Protein AF-A0A2U1EVL6-F1 (afdb_monomer)

Secondary structure (DSSP, 8-state):
--TT-EEEEEPPTT-HHHHHHHHHHS-SEEEEEEEE-SSS-TTSPP-EEEEE---B--TTS--B---EEEEEHHHHHHTTPPEEEEPPPHHHHHHHHHHHTT--SSTTTS-EE-HHHHHHHHHHHHHHHHTTT-HHHHHHHHHHHHHHHHHT---SSS-EE-HHHHHHHHHT--EEGGGG--SSS------S----SHHHHHHHHHHHHHTTT--HHHHHHHHHHHHHHHHH-HHHHHHHHHHHHHHHHHTTS-------PPPP-PPPP--TT-TTTTSEE-GGG--HHHHHHHH-TTT-EE--------

Radius of gyration: 18.64 Å; Cα contacts (8 Å, |Δi|>4): 535; chains: 1; bounding box: 52×44×50 Å

InterPro domains:
  IPR038765 Papain-like cysteine peptidase superfamily [SSF54001] (1-175)

Solvent-accessible surface area (backbone atoms only — not comparable to full-atom values): 16909 Å² total; per-residue (Å²): 113,46,55,28,18,42,33,38,25,40,31,44,68,91,32,44,37,34,50,51,49,23,45,53,48,64,36,62,46,59,38,28,24,34,26,28,56,94,62,96,58,84,92,47,63,38,55,24,36,38,28,30,43,70,66,52,68,49,96,86,71,51,72,43,58,19,15,44,42,74,47,49,54,71,67,43,54,75,52,45,22,52,46,32,35,26,79,53,56,72,72,45,14,53,41,27,46,61,52,51,68,76,46,40,92,49,91,87,45,21,41,28,32,39,69,69,47,53,51,33,29,52,44,36,34,46,16,61,65,34,40,85,80,39,55,65,59,12,51,50,41,32,53,30,25,48,45,30,27,54,56,60,49,59,38,98,89,53,44,40,28,41,22,31,25,47,44,35,59,26,62,63,63,89,47,37,50,54,58,65,46,30,46,56,94,66,52,74,70,89,73,88,78,68,92,80,74,70,60,60,60,50,49,54,45,56,48,50,71,77,35,84,79,66,53,72,66,41,54,50,29,47,50,51,37,51,50,51,29,61,75,75,38,39,48,55,48,50,50,52,50,52,16,50,60,51,32,59,56,54,75,76,50,93,72,86,49,75,76,74,76,74,71,84,84,64,72,56,57,86,72,90,84,52,82,61,30,82,38,76,47,50,48,48,61,46,44,41,52,44,54,38,67,75,66,23,78,93,50,64,38,77,58,75,83,77,78,76,83,123

Organism: NCBI:txid663609

Sequence (310 aa):
MRPGDLLLVTRIPGEPLGELMTKLDGTVFSHSGIAVRTDDREDLPATHLASALAKDIPDDGEIDIGGVRWDAFPTFWRHHRDLYCIPMSDPMRGRALGYLARFREQAGEEGAFSFTKLVTVAAALRSVELRARDPELAESIFTAAARVATALAPSARRPSYYCAELVANAYGRTFTRGEMIPPQGTGHGIGDAIDESWWFAWLLRLFDDEIDGIRVDEWRAATELMGILAARDQDFLVQAVTAVTRSVGVLGDDVVGGPSVPEPLVVPPVAPDLPGRDDPIPHGLVTPRMLWAAFGQGTLRKVAPVAQRT

Mean predicted aligned error: 9.45 Å

Structure (mmCIF, N/CA/C/O backbone):
data_AF-A0A2U1EVL6-F1
#
_entry.id   AF-A0A2U1EVL6-F1
#
loop_
_atom_site.group_PDB
_atom_site.id
_atom_site.type_symbol
_atom_site.label_atom_id
_atom_site.label_alt_id
_atom_site.label_comp_id
_atom_site.label_asym_id
_atom_site.label_entity_id
_atom_site.label_seq_id
_atom_site.pdbx_PDB_ins_code
_atom_site.Cartn_x
_atom_site.Cartn_y
_atom_site.Cartn_z
_atom_site.occupancy
_atom_site.B_iso_or_equiv
_atom_site.auth_seq_id
_atom_site.auth_comp_id
_atom_site.auth_asym_id
_atom_site.auth_atom_id
_atom_site.pdbx_PDB_model_num
ATOM 1 N N . MET A 1 1 ? 12.411 -13.899 -13.643 1.00 89.56 1 MET A N 1
ATOM 2 C CA . MET A 1 1 ? 11.492 -12.779 -13.380 1.00 89.56 1 MET A CA 1
ATOM 3 C C . MET A 1 1 ? 11.239 -12.072 -14.694 1.00 89.56 1 MET A C 1
ATOM 5 O O . MET A 1 1 ? 12.199 -11.824 -15.417 1.00 89.56 1 MET A O 1
ATOM 9 N N . ARG A 1 2 ? 9.975 -11.843 -15.031 1.00 93.25 2 ARG A N 1
ATOM 10 C CA . ARG A 1 2 ? 9.515 -11.266 -16.297 1.00 93.25 2 ARG A CA 1
ATOM 11 C C . ARG A 1 2 ? 8.910 -9.880 -16.046 1.00 93.25 2 ARG A C 1
ATOM 13 O O . ARG A 1 2 ? 8.418 -9.641 -14.942 1.00 93.25 2 ARG A O 1
ATOM 20 N N . PRO A 1 3 ? 8.905 -8.983 -17.046 1.00 95.19 3 PRO A N 1
ATOM 21 C CA . PRO A 1 3 ? 8.113 -7.763 -16.972 1.00 95.19 3 PRO A CA 1
ATOM 22 C C . PRO A 1 3 ? 6.645 -8.063 -16.629 1.00 95.19 3 PRO A C 1
ATOM 24 O O . PRO A 1 3 ? 6.052 -9.010 -17.153 1.00 95.19 3 PRO A O 1
ATOM 27 N N . GLY A 1 4 ? 6.082 -7.269 -15.722 1.00 95.50 4 GLY A N 1
ATOM 28 C CA . GLY A 1 4 ? 4.742 -7.416 -15.167 1.00 95.50 4 GLY A CA 1
ATOM 29 C C . GLY A 1 4 ? 4.638 -8.341 -13.950 1.00 95.50 4 GLY A C 1
ATOM 30 O O . GLY A 1 4 ? 3.533 -8.495 -13.445 1.00 95.50 4 GLY A O 1
ATOM 31 N N . ASP A 1 5 ? 5.724 -8.976 -13.486 1.00 96.44 5 ASP A N 1
ATOM 32 C CA . ASP A 1 5 ? 5.718 -9.716 -12.211 1.00 96.44 5 ASP A CA 1
ATOM 33 C C . ASP A 1 5 ? 5.573 -8.755 -11.012 1.00 96.44 5 ASP A C 1
ATOM 35 O O . ASP A 1 5 ? 6.007 -7.603 -11.064 1.00 96.44 5 ASP A O 1
ATOM 39 N N . LEU A 1 6 ? 4.995 -9.226 -9.903 1.00 96.81 6 LEU A N 1
ATOM 40 C CA . LEU A 1 6 ? 4.873 -8.452 -8.666 1.00 96.81 6 LEU A CA 1
ATOM 41 C C . LEU A 1 6 ? 6.181 -8.531 -7.879 1.00 96.81 6 LEU A C 1
ATOM 43 O O . LEU A 1 6 ? 6.744 -9.613 -7.700 1.00 96.81 6 LEU A O 1
ATOM 47 N N . LEU A 1 7 ? 6.634 -7.388 -7.374 1.00 95.62 7 LEU A N 1
ATOM 48 C CA . LEU A 1 7 ? 7.818 -7.270 -6.540 1.00 95.62 7 LEU A CA 1
ATOM 49 C C . LEU A 1 7 ? 7.472 -6.728 -5.160 1.00 95.62 7 LEU A C 1
ATOM 51 O O . LEU A 1 7 ? 6.669 -5.807 -5.018 1.00 95.62 7 LEU A O 1
ATOM 55 N N . LEU A 1 8 ? 8.118 -7.305 -4.155 1.00 92.81 8 LEU A N 1
ATOM 56 C CA . LEU A 1 8 ? 8.066 -6.888 -2.763 1.00 92.81 8 LEU A CA 1
ATOM 57 C C . LEU A 1 8 ? 9.485 -6.594 -2.299 1.00 92.81 8 LEU A C 1
ATOM 59 O O . LEU A 1 8 ? 10.419 -7.320 -2.644 1.00 92.81 8 LEU A O 1
ATOM 63 N N . VAL A 1 9 ? 9.644 -5.535 -1.521 1.00 89.81 9 VAL A N 1
ATOM 64 C CA . VAL A 1 9 ? 10.943 -5.077 -1.039 1.00 89.81 9 VAL A CA 1
ATOM 65 C C . VAL A 1 9 ? 10.900 -5.035 0.479 1.00 89.81 9 VAL A C 1
ATOM 67 O O . VAL A 1 9 ? 9.926 -4.563 1.073 1.00 89.81 9 VAL A O 1
ATOM 70 N N . THR A 1 10 ? 11.937 -5.572 1.116 1.00 86.00 10 THR A N 1
ATOM 71 C CA . THR A 1 10 ? 12.054 -5.502 2.574 1.00 86.00 10 THR A CA 1
ATOM 72 C C . THR A 1 10 ? 12.336 -4.078 3.026 1.00 86.00 10 THR A C 1
ATOM 74 O O . THR A 1 10 ? 12.944 -3.288 2.299 1.00 86.00 10 THR A O 1
ATOM 77 N N . ARG A 1 11 ? 11.939 -3.772 4.260 1.00 79.31 11 ARG A N 1
ATOM 78 C CA . ARG A 1 11 ? 12.314 -2.525 4.925 1.00 79.31 11 ARG A CA 1
ATOM 79 C C . ARG A 1 11 ? 13.819 -2.329 4.986 1.00 79.31 11 ARG A C 1
ATOM 81 O O . ARG A 1 11 ? 14.582 -3.298 5.000 1.00 79.31 11 ARG A O 1
ATOM 88 N N . ILE A 1 12 ? 14.217 -1.068 5.089 1.00 77.81 12 ILE A N 1
ATOM 89 C CA . ILE A 1 12 ? 15.567 -0.719 5.512 1.00 77.81 12 ILE A CA 1
ATOM 90 C C . ILE A 1 12 ? 15.610 -0.926 7.039 1.00 77.81 12 ILE A C 1
ATOM 92 O O . ILE A 1 12 ? 14.743 -0.412 7.751 1.00 77.81 12 ILE A O 1
ATOM 96 N N . PRO A 1 13 ? 16.548 -1.720 7.581 1.00 71.94 13 PRO A N 1
ATOM 97 C CA . PRO A 1 13 ? 16.694 -1.853 9.028 1.00 71.94 13 PRO A CA 1
ATOM 98 C C . PRO A 1 13 ? 16.917 -0.484 9.690 1.00 71.94 13 PRO A C 1
ATOM 100 O O . PRO A 1 13 ? 17.761 0.281 9.235 1.00 71.94 13 PRO A O 1
ATOM 103 N N . GLY A 1 14 ? 16.168 -0.178 10.753 1.00 68.56 14 GLY A N 1
ATOM 104 C CA . GLY A 1 14 ? 16.231 1.114 11.449 1.00 68.56 14 GLY A CA 1
ATOM 105 C C . GLY A 1 14 ? 15.415 2.243 10.808 1.00 68.56 14 GLY A C 1
ATOM 106 O O . GLY A 1 14 ? 15.326 3.320 11.390 1.00 68.56 14 GLY A O 1
ATOM 107 N N . GLU A 1 15 ? 14.789 2.018 9.647 1.00 74.25 15 GLU A N 1
ATOM 108 C CA . GLU A 1 15 ? 13.870 2.988 9.043 1.00 74.25 15 GLU A CA 1
ATOM 109 C C . GLU A 1 15 ? 12.566 3.076 9.862 1.00 74.25 15 GLU A C 1
ATOM 111 O O . GLU A 1 15 ? 11.847 2.073 9.978 1.00 74.25 15 GLU A O 1
ATOM 116 N N . PRO A 1 16 ? 12.208 4.261 10.392 1.00 72.56 16 PRO A N 1
ATOM 117 C CA . PRO A 1 16 ? 11.054 4.416 11.279 1.00 72.56 16 PRO A CA 1
ATOM 118 C C . PRO A 1 16 ? 9.707 3.984 10.677 1.00 72.56 16 PRO A C 1
ATOM 120 O O . PRO A 1 16 ? 8.907 3.342 11.359 1.00 72.56 16 PRO A O 1
ATOM 123 N N . LEU A 1 17 ? 9.439 4.298 9.406 1.00 73.06 17 LEU A N 1
ATOM 124 C CA . LEU A 1 17 ? 8.197 3.932 8.718 1.00 73.06 17 LEU A CA 1
ATOM 125 C C . LEU A 1 17 ? 8.143 2.429 8.457 1.00 73.06 17 LEU A C 1
ATOM 127 O O . LEU A 1 17 ? 7.127 1.793 8.737 1.00 73.06 17 LEU A O 1
ATOM 131 N N . GLY A 1 18 ? 9.245 1.840 7.991 1.00 73.38 18 GLY A N 1
ATOM 132 C CA . GLY A 1 18 ? 9.372 0.395 7.840 1.00 73.38 18 GLY A CA 1
ATOM 133 C C . GLY A 1 18 ? 9.131 -0.351 9.156 1.00 73.38 18 GLY A C 1
ATOM 134 O O . GLY A 1 18 ? 8.461 -1.385 9.168 1.00 73.38 18 GLY A O 1
ATOM 135 N N . GLU A 1 19 ? 9.621 0.177 10.279 1.00 76.00 19 GLU A N 1
ATOM 136 C CA . GLU A 1 19 ? 9.369 -0.361 11.621 1.00 76.00 19 GLU A CA 1
ATOM 137 C C . GLU A 1 19 ? 7.915 -0.244 12.058 1.00 76.00 19 GLU A C 1
ATOM 139 O O . GLU A 1 19 ? 7.344 -1.224 12.541 1.00 76.00 19 GLU A O 1
ATOM 144 N N . LEU A 1 20 ? 7.309 0.928 11.874 1.00 77.56 20 LEU A N 1
ATOM 145 C CA . LEU A 1 20 ? 5.903 1.151 12.178 1.00 77.56 20 LEU A CA 1
ATOM 146 C C . LEU A 1 20 ? 5.011 0.181 11.397 1.00 77.56 20 LEU A C 1
ATOM 148 O O . LEU A 1 20 ? 4.185 -0.516 11.985 1.00 77.56 20 LEU A O 1
ATOM 152 N N . MET A 1 21 ? 5.216 0.089 10.083 1.00 77.19 21 MET A N 1
ATOM 153 C CA . MET A 1 21 ? 4.446 -0.804 9.219 1.00 77.19 21 MET A CA 1
ATOM 154 C C . MET A 1 21 ? 4.672 -2.273 9.581 1.00 77.19 21 MET A C 1
ATOM 156 O O . MET A 1 21 ? 3.722 -3.049 9.584 1.00 77.19 21 MET A O 1
ATOM 160 N N . THR A 1 22 ? 5.892 -2.654 9.976 1.00 77.50 22 THR A N 1
ATOM 161 C CA . THR A 1 22 ? 6.173 -4.014 10.469 1.00 77.50 22 THR A CA 1
ATOM 162 C C . THR A 1 22 ? 5.391 -4.323 11.741 1.00 77.50 22 THR A C 1
ATOM 164 O O . THR A 1 22 ? 4.831 -5.409 11.859 1.00 77.50 22 THR A O 1
ATOM 167 N N . LYS A 1 23 ? 5.318 -3.378 12.686 1.00 75.69 23 LYS A N 1
ATOM 168 C CA . LYS A 1 23 ? 4.555 -3.547 13.934 1.00 75.69 23 LYS A CA 1
ATOM 169 C C . LYS A 1 23 ? 3.052 -3.677 13.675 1.00 75.69 23 LYS A C 1
ATOM 171 O O . LYS A 1 23 ? 2.401 -4.488 14.325 1.00 75.69 23 LYS A O 1
ATOM 176 N N . LEU A 1 24 ? 2.523 -2.895 12.734 1.00 73.88 24 LEU A N 1
ATOM 177 C CA . LEU A 1 24 ? 1.095 -2.851 12.411 1.00 73.88 24 LEU A CA 1
ATOM 178 C C . LEU A 1 24 ? 0.632 -4.028 11.540 1.00 73.88 24 LEU A C 1
ATOM 180 O O . LEU A 1 24 ? -0.414 -4.616 11.793 1.00 73.88 24 LEU A O 1
ATOM 184 N N . ASP A 1 25 ? 1.402 -4.366 10.508 1.00 75.69 25 ASP A N 1
ATOM 185 C CA . ASP A 1 25 ? 1.020 -5.344 9.482 1.00 75.69 25 ASP A CA 1
ATOM 186 C C . ASP A 1 25 ? 1.679 -6.717 9.706 1.00 75.69 25 ASP A C 1
ATOM 188 O O . ASP A 1 25 ? 1.329 -7.698 9.054 1.00 75.69 25 ASP A O 1
ATOM 192 N N . GLY A 1 26 ? 2.641 -6.820 10.632 1.00 72.75 26 GLY A N 1
ATOM 193 C CA . GLY A 1 26 ? 3.330 -8.071 10.965 1.00 72.75 26 GLY A CA 1
ATOM 194 C C . GLY A 1 26 ? 4.192 -8.626 9.826 1.00 72.75 26 GLY A C 1
ATOM 195 O O . GLY A 1 26 ? 4.437 -9.830 9.771 1.00 72.75 26 GLY A O 1
ATOM 196 N N . THR A 1 27 ? 4.618 -7.780 8.881 1.00 75.94 27 THR A N 1
ATOM 197 C CA . THR A 1 27 ? 5.453 -8.171 7.736 1.00 75.94 27 THR A CA 1
ATOM 198 C C . THR A 1 27 ? 6.724 -7.338 7.652 1.00 75.94 27 THR A C 1
ATOM 200 O O . THR A 1 27 ? 6.741 -6.179 8.041 1.00 75.94 27 THR A O 1
ATOM 203 N N . VAL A 1 28 ? 7.786 -7.907 7.080 1.00 78.56 28 VAL A N 1
ATOM 204 C CA . VAL A 1 28 ? 9.041 -7.181 6.820 1.00 78.56 28 VAL A CA 1
ATOM 205 C C . VAL A 1 28 ? 9.026 -6.390 5.508 1.00 78.56 28 VAL A C 1
ATOM 207 O O . VAL A 1 28 ? 9.987 -5.677 5.218 1.00 78.56 28 VAL A O 1
ATOM 210 N N . PHE A 1 29 ? 7.984 -6.543 4.685 1.00 85.50 29 PHE A N 1
ATOM 211 C CA . PHE A 1 29 ? 7.852 -5.812 3.427 1.00 85.50 29 PHE A CA 1
ATOM 212 C C . PHE A 1 29 ? 7.340 -4.397 3.681 1.00 85.50 29 PHE A C 1
ATOM 214 O O . PHE A 1 29 ? 6.201 -4.223 4.103 1.00 85.50 29 PHE A O 1
ATOM 221 N N . SER A 1 30 ? 8.159 -3.391 3.381 1.00 83.00 30 SER A N 1
ATOM 222 C CA . SER A 1 30 ? 7.749 -1.984 3.471 1.00 83.00 30 SER A CA 1
ATOM 223 C C . SER A 1 30 ? 7.314 -1.410 2.128 1.00 83.00 30 SER A C 1
ATOM 225 O O . SER A 1 30 ? 6.617 -0.400 2.088 1.00 83.00 30 SER A O 1
ATOM 227 N N . HIS A 1 31 ? 7.708 -2.044 1.021 1.00 89.69 31 HIS A N 1
ATOM 228 C CA . HIS A 1 31 ? 7.514 -1.481 -0.308 1.00 89.69 31 HIS A CA 1
ATOM 229 C C . HIS A 1 31 ? 7.148 -2.544 -1.339 1.00 89.69 31 HIS A C 1
ATOM 231 O O . HIS A 1 31 ? 7.424 -3.736 -1.177 1.00 89.69 31 HIS A O 1
ATOM 237 N N . SER A 1 32 ? 6.485 -2.112 -2.407 1.00 93.69 32 SER A N 1
ATOM 238 C CA . SER A 1 32 ? 6.030 -2.994 -3.479 1.00 93.69 32 SER A CA 1
ATOM 239 C C . SER A 1 32 ? 6.018 -2.279 -4.823 1.00 93.69 32 SER A C 1
ATOM 241 O O . SER A 1 32 ? 5.956 -1.053 -4.897 1.00 93.69 32 SER A O 1
ATOM 243 N N . GLY A 1 33 ? 6.092 -3.055 -5.896 1.00 96.06 33 GLY A N 1
ATOM 244 C CA . GLY A 1 33 ? 6.095 -2.525 -7.249 1.00 96.06 33 GLY A CA 1
ATOM 245 C C . GLY A 1 33 ? 5.917 -3.611 -8.294 1.00 96.06 33 GLY A C 1
ATOM 246 O O . GLY A 1 33 ? 5.642 -4.773 -7.990 1.00 96.06 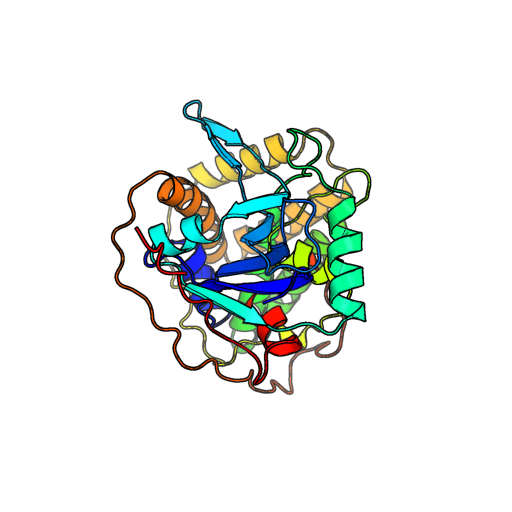33 GLY A O 1
ATOM 247 N N . ILE A 1 34 ? 6.072 -3.222 -9.549 1.00 96.88 34 ILE A N 1
ATOM 248 C CA . ILE A 1 34 ? 5.916 -4.100 -10.705 1.00 96.88 34 ILE A CA 1
ATOM 249 C C . ILE A 1 34 ? 7.272 -4.218 -11.389 1.00 96.88 34 ILE A C 1
ATOM 251 O O . ILE A 1 34 ? 7.950 -3.222 -11.633 1.00 96.88 34 ILE A O 1
ATOM 255 N N . ALA A 1 35 ? 7.683 -5.443 -11.694 1.00 95.94 35 ALA A N 1
ATOM 256 C CA . ALA A 1 35 ? 8.901 -5.704 -12.439 1.00 95.94 35 ALA A CA 1
ATOM 257 C C . ALA A 1 35 ? 8.757 -5.134 -13.850 1.00 95.94 35 ALA A C 1
ATOM 259 O O . ALA A 1 35 ? 7.824 -5.480 -14.571 1.00 95.94 35 ALA A O 1
ATOM 260 N N . VAL A 1 36 ? 9.686 -4.288 -14.270 1.00 94.06 36 VAL A N 1
ATOM 261 C CA . VAL A 1 36 ? 9.666 -3.675 -15.597 1.00 94.06 36 VAL A CA 1
ATOM 262 C C . VAL A 1 36 ? 11.047 -3.711 -16.227 1.00 94.06 36 VAL A C 1
ATOM 264 O O . VAL A 1 36 ? 12.071 -3.979 -15.589 1.00 94.06 36 VAL A O 1
ATOM 267 N N . ARG A 1 37 ? 11.058 -3.468 -17.527 1.00 90.75 37 ARG A N 1
ATOM 268 C CA . ARG A 1 37 ? 12.256 -3.279 -18.320 1.00 90.75 37 ARG A CA 1
ATOM 269 C C . ARG A 1 37 ? 12.087 -1.958 -19.056 1.00 90.75 37 ARG A C 1
ATOM 271 O O . ARG A 1 37 ? 10.997 -1.682 -19.541 1.00 90.75 37 ARG A O 1
ATOM 278 N N . THR A 1 38 ? 13.129 -1.138 -19.043 1.00 84.56 38 THR A N 1
ATOM 279 C CA . THR A 1 38 ? 13.117 0.209 -19.632 1.00 84.56 38 THR A CA 1
ATOM 280 C C . THR A 1 38 ? 13.733 0.245 -21.029 1.00 84.56 38 THR A C 1
ATOM 282 O O . THR A 1 38 ? 13.619 1.258 -21.704 1.00 84.56 38 THR A O 1
ATOM 285 N N . ASP A 1 39 ? 14.364 -0.849 -21.478 1.00 82.19 39 ASP A N 1
ATOM 286 C CA . ASP A 1 39 ? 14.735 -1.023 -22.885 1.00 82.19 39 ASP A CA 1
ATOM 287 C C . ASP A 1 39 ? 13.629 -1.795 -23.636 1.00 82.19 39 ASP A C 1
ATOM 289 O O . ASP A 1 39 ? 12.884 -2.572 -23.035 1.00 82.19 39 ASP A O 1
ATOM 293 N N . ASP A 1 40 ? 13.526 -1.593 -24.953 1.00 75.75 40 ASP A N 1
ATOM 294 C CA . ASP A 1 40 ? 12.444 -2.131 -25.802 1.00 75.75 40 ASP A CA 1
ATOM 295 C C . ASP A 1 40 ? 12.520 -3.661 -26.038 1.00 75.75 40 ASP A C 1
ATOM 297 O O . ASP A 1 40 ? 11.937 -4.193 -26.983 1.00 75.75 40 ASP A O 1
ATOM 301 N N . ARG A 1 41 ? 13.276 -4.407 -25.219 1.00 80.00 41 ARG A N 1
ATOM 302 C CA . ARG A 1 41 ? 13.498 -5.853 -25.396 1.00 80.00 41 ARG A CA 1
ATOM 303 C C . ARG A 1 41 ? 12.593 -6.679 -24.493 1.00 80.00 41 ARG A C 1
ATOM 305 O O . ARG A 1 41 ? 12.991 -7.121 -23.416 1.00 80.00 41 ARG A O 1
ATOM 312 N N . GLU A 1 42 ? 11.369 -6.902 -24.956 1.00 70.56 42 GLU A N 1
ATOM 313 C CA . GLU A 1 42 ? 10.304 -7.592 -24.211 1.00 70.56 42 GLU A CA 1
ATOM 314 C C . GLU A 1 42 ? 10.603 -9.065 -23.866 1.00 70.56 42 GLU A C 1
ATOM 316 O O . GLU A 1 42 ? 10.008 -9.624 -22.940 1.00 70.56 42 GLU A O 1
ATOM 321 N N . ASP A 1 43 ? 11.523 -9.710 -24.586 1.00 80.06 43 ASP A N 1
ATOM 322 C CA . ASP A 1 43 ? 11.907 -11.114 -24.406 1.00 80.06 43 ASP A CA 1
ATOM 323 C C . ASP A 1 43 ? 12.887 -11.341 -23.243 1.00 80.06 43 ASP A C 1
ATOM 325 O O . ASP A 1 43 ? 13.106 -12.477 -22.810 1.00 80.06 43 ASP A O 1
ATOM 329 N N . LEU A 1 44 ? 13.460 -10.265 -22.702 1.00 86.88 44 LEU A N 1
ATOM 330 C CA . LEU A 1 44 ? 14.483 -10.333 -21.671 1.00 86.88 44 LEU A CA 1
ATOM 331 C C . LEU A 1 44 ? 13.924 -10.124 -20.251 1.00 86.88 44 LEU A C 1
ATOM 333 O O . LEU A 1 44 ? 12.850 -9.549 -20.056 1.00 86.88 44 LEU A O 1
ATOM 337 N N . PRO A 1 45 ? 14.656 -10.574 -19.209 1.00 89.00 45 PRO A N 1
ATOM 338 C CA . PRO A 1 45 ? 14.243 -10.379 -17.823 1.00 89.00 45 PRO A CA 1
ATOM 339 C C . PRO A 1 45 ? 14.045 -8.903 -17.468 1.00 89.00 45 PRO A C 1
ATOM 341 O O . PRO A 1 45 ? 14.753 -8.035 -17.981 1.00 89.00 45 PRO A O 1
ATOM 344 N N . ALA A 1 46 ? 13.135 -8.629 -16.533 1.00 92.19 46 ALA A N 1
ATOM 345 C CA . ALA A 1 46 ? 13.001 -7.298 -15.945 1.00 92.19 46 ALA A CA 1
ATOM 346 C C . ALA A 1 46 ? 14.326 -6.837 -15.310 1.00 92.19 46 ALA A C 1
ATOM 348 O O . ALA A 1 46 ? 15.141 -7.663 -14.889 1.00 92.19 46 ALA A O 1
ATOM 349 N N . THR A 1 47 ? 14.527 -5.523 -15.237 1.00 91.69 47 THR A N 1
ATOM 350 C CA . THR A 1 47 ? 15.744 -4.884 -14.697 1.00 91.69 47 THR A CA 1
ATOM 351 C C . THR A 1 47 ? 15.450 -3.778 -13.683 1.00 91.69 47 THR A C 1
ATOM 353 O O . THR A 1 47 ? 16.354 -3.377 -12.947 1.00 91.69 47 THR A O 1
ATOM 356 N N . HIS A 1 48 ? 14.202 -3.308 -13.632 1.00 92.56 48 HIS A N 1
ATOM 357 C CA . HIS A 1 48 ? 13.761 -2.201 -12.792 1.00 92.56 48 HIS A CA 1
ATOM 358 C C . HIS A 1 48 ? 12.477 -2.560 -12.036 1.00 92.56 48 HIS A C 1
ATOM 360 O O . HIS A 1 48 ? 11.729 -3.468 -12.417 1.00 92.56 48 HIS A O 1
ATOM 366 N N . LEU A 1 49 ? 12.228 -1.824 -10.961 1.00 93.00 4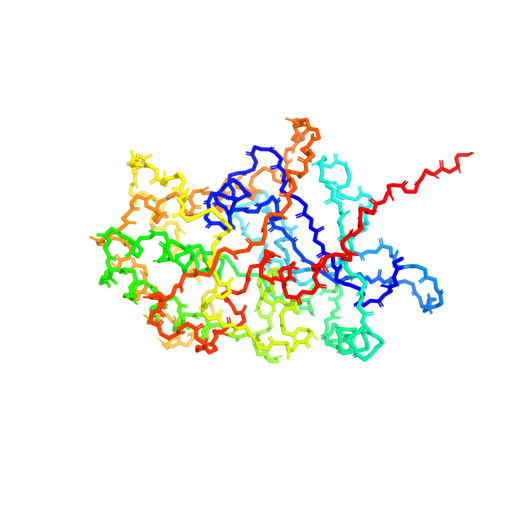9 LEU A N 1
ATOM 367 C CA . LEU A 1 49 ? 10.992 -1.805 -10.195 1.00 93.00 49 LEU A CA 1
ATOM 368 C C . LEU A 1 49 ? 10.229 -0.524 -10.552 1.00 93.00 49 LEU A C 1
ATOM 370 O O . LEU A 1 49 ? 10.707 0.566 -10.260 1.00 93.00 49 LEU A O 1
ATOM 374 N N . ALA A 1 50 ? 9.040 -0.657 -11.141 1.00 92.81 50 ALA A N 1
ATOM 375 C CA . ALA A 1 50 ? 8.087 0.444 -11.238 1.00 92.81 50 ALA A CA 1
ATOM 376 C C . ALA A 1 50 ? 7.292 0.556 -9.930 1.00 92.81 50 ALA A C 1
ATOM 378 O O . ALA A 1 50 ? 6.581 -0.389 -9.568 1.00 92.81 50 ALA A O 1
ATOM 379 N N . SER A 1 51 ? 7.393 1.676 -9.215 1.00 91.38 51 SER A N 1
ATOM 380 C CA . SER A 1 51 ? 6.689 1.873 -7.938 1.00 91.38 51 SER A CA 1
ATOM 381 C C . SER A 1 51 ? 6.436 3.342 -7.621 1.00 91.38 51 SER A C 1
ATOM 383 O O . SER A 1 51 ? 7.193 4.195 -8.063 1.00 91.38 51 SER A O 1
ATOM 385 N N . ALA A 1 52 ? 5.398 3.637 -6.837 1.00 86.38 52 ALA A N 1
ATOM 386 C CA . ALA A 1 52 ? 5.174 4.982 -6.311 1.00 86.38 52 ALA A CA 1
ATOM 387 C C . ALA A 1 52 ? 6.055 5.220 -5.075 1.00 86.38 52 ALA A C 1
ATOM 389 O O . ALA A 1 52 ? 5.925 4.487 -4.090 1.00 86.38 52 ALA A O 1
ATOM 390 N N . LEU A 1 53 ? 6.940 6.214 -5.143 1.00 76.19 53 LEU A N 1
ATOM 391 C CA . LEU A 1 53 ? 7.897 6.567 -4.091 1.00 76.19 53 LEU A CA 1
ATOM 392 C C . LEU A 1 53 ? 8.211 8.071 -4.176 1.00 76.19 53 LEU A C 1
ATOM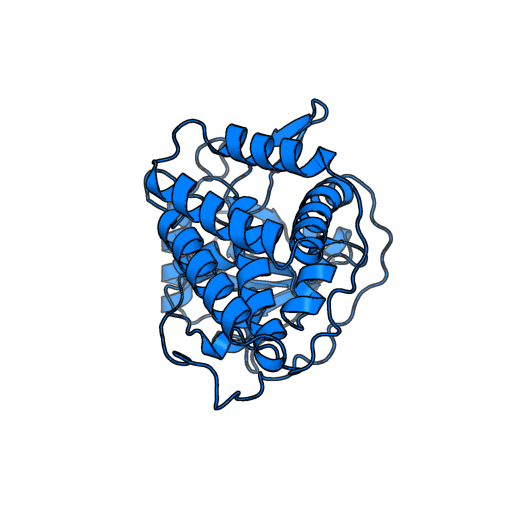 394 O O . LEU A 1 53 ? 8.279 8.615 -5.278 1.00 76.19 53 LEU A O 1
ATOM 398 N N . ALA A 1 54 ? 8.434 8.725 -3.033 1.00 65.62 54 ALA A N 1
ATOM 399 C CA . ALA A 1 54 ? 8.892 10.117 -2.993 1.00 65.62 54 ALA A CA 1
ATOM 400 C C . ALA A 1 54 ? 10.217 10.296 -3.765 1.00 65.62 54 ALA A C 1
ATOM 402 O O . ALA A 1 54 ? 11.011 9.349 -3.879 1.00 65.62 54 ALA A O 1
ATOM 403 N N . LYS A 1 55 ? 10.433 11.480 -4.357 1.00 54.00 55 LYS A N 1
ATOM 404 C CA . LYS A 1 55 ? 11.552 11.684 -5.283 1.00 54.00 55 LYS A CA 1
ATOM 405 C C . LYS A 1 55 ? 12.857 12.091 -4.612 1.00 54.00 55 LYS A C 1
ATOM 407 O O . LYS A 1 55 ? 13.855 11.480 -4.969 1.00 54.00 55 LYS A O 1
ATOM 412 N N . ASP A 1 56 ? 12.800 12.982 -3.627 1.00 49.72 56 ASP A N 1
ATOM 413 C CA . ASP A 1 56 ? 13.813 13.326 -2.614 1.00 49.72 56 ASP A CA 1
ATOM 414 C C . ASP A 1 56 ? 13.182 14.382 -1.664 1.00 49.72 56 ASP A C 1
ATOM 416 O O . ASP A 1 56 ? 12.077 14.862 -1.928 1.00 49.72 56 ASP A O 1
ATOM 420 N N . ILE A 1 57 ? 13.832 14.757 -0.552 1.00 42.81 57 ILE A N 1
ATOM 421 C CA . ILE A 1 57 ? 13.564 16.061 0.098 1.00 42.81 57 ILE A CA 1
ATOM 422 C C . ILE A 1 57 ? 14.643 17.003 -0.422 1.00 42.81 57 ILE A C 1
ATOM 424 O O . ILE A 1 57 ? 15.798 16.812 -0.037 1.00 42.81 57 ILE A O 1
ATOM 428 N N . PRO A 1 58 ? 14.345 17.960 -1.312 1.00 38.66 58 PRO A N 1
ATOM 429 C CA . PRO A 1 58 ? 15.336 18.948 -1.710 1.00 38.66 58 PRO A CA 1
ATOM 430 C C . PRO A 1 58 ? 15.906 19.728 -0.510 1.00 38.66 58 PRO A C 1
ATOM 432 O O . PRO A 1 58 ? 15.261 19.917 0.523 1.00 38.66 58 PRO A O 1
ATOM 435 N N . ASP A 1 59 ? 17.159 20.175 -0.657 1.00 38.22 59 ASP A N 1
ATOM 436 C CA . ASP A 1 59 ? 17.947 20.879 0.373 1.00 38.22 59 ASP A CA 1
ATOM 437 C C . ASP A 1 59 ? 17.292 22.184 0.881 1.00 38.22 59 ASP A C 1
ATOM 439 O O . ASP A 1 59 ? 17.692 22.728 1.913 1.00 38.22 59 ASP A O 1
ATOM 443 N N . ASP A 1 60 ? 16.298 22.709 0.162 1.00 40.00 60 ASP A N 1
ATOM 444 C CA . ASP A 1 60 ? 15.512 23.894 0.519 1.00 40.00 60 ASP A CA 1
ATOM 445 C C . ASP A 1 60 ? 14.311 23.586 1.432 1.00 40.00 60 ASP A C 1
ATOM 447 O O . ASP A 1 60 ? 13.624 24.506 1.884 1.00 40.00 60 ASP A O 1
ATOM 451 N N . GLY A 1 61 ? 14.094 22.311 1.765 1.00 36.75 61 GLY A N 1
ATOM 452 C CA . GLY A 1 61 ? 12.982 21.869 2.595 1.00 36.75 61 GLY A CA 1
ATOM 453 C C . GLY A 1 61 ? 11.639 21.850 1.868 1.00 36.75 61 GLY A C 1
ATOM 454 O O . GLY A 1 61 ? 10.623 21.614 2.529 1.00 36.75 61 GLY A O 1
ATOM 455 N N . GLU A 1 62 ? 11.609 22.065 0.546 1.00 36.09 62 GLU A N 1
ATOM 456 C CA . GLU A 1 62 ? 10.459 21.659 -0.256 1.00 36.09 62 GLU A CA 1
ATOM 457 C C . GLU A 1 62 ? 10.387 20.125 -0.244 1.00 36.09 62 GLU A C 1
ATOM 459 O O . GLU A 1 62 ? 11.379 19.424 -0.068 1.00 36.09 62 GLU A O 1
ATOM 464 N N . ILE A 1 63 ? 9.191 19.559 -0.325 1.00 42.88 63 ILE A N 1
ATOM 465 C CA . ILE A 1 63 ? 9.018 18.107 -0.364 1.00 42.88 63 ILE A CA 1
ATOM 466 C C . ILE A 1 63 ? 8.763 17.779 -1.826 1.00 42.88 63 ILE A C 1
ATOM 468 O O . ILE A 1 63 ? 7.705 18.128 -2.342 1.00 42.88 63 ILE A O 1
ATOM 472 N N . ASP A 1 64 ? 9.719 17.143 -2.513 1.00 42.62 64 ASP A N 1
ATOM 473 C CA . ASP A 1 64 ? 9.477 16.652 -3.870 1.00 42.62 64 ASP A CA 1
ATOM 474 C C . ASP A 1 64 ? 8.500 15.476 -3.765 1.00 42.62 64 ASP A C 1
ATOM 476 O O . ASP A 1 64 ? 8.848 14.334 -3.421 1.00 42.62 64 ASP A O 1
ATOM 480 N N . ILE A 1 65 ? 7.230 15.795 -4.014 1.00 52.97 65 ILE A N 1
ATOM 481 C CA . ILE A 1 65 ? 6.109 14.865 -4.033 1.00 52.97 65 ILE A CA 1
ATOM 482 C C . ILE A 1 65 ? 6.208 14.034 -5.323 1.00 52.97 65 ILE A C 1
ATOM 484 O O . ILE A 1 65 ? 5.402 14.167 -6.242 1.00 52.97 65 ILE A O 1
ATOM 488 N N . GLY A 1 66 ? 7.247 13.196 -5.401 1.00 59.50 66 GLY A N 1
ATOM 489 C CA . GLY A 1 66 ? 7.558 12.322 -6.534 1.00 59.50 66 GLY A CA 1
ATOM 490 C C . GLY A 1 66 ? 6.389 11.438 -6.971 1.00 59.50 66 GLY A C 1
ATOM 491 O O . GLY A 1 66 ? 5.379 11.369 -6.296 1.00 59.50 66 GLY A O 1
ATOM 492 N N . GLY A 1 67 ? 6.495 10.737 -8.099 1.00 75.25 67 GLY A N 1
ATOM 493 C CA . GLY A 1 67 ? 5.403 9.918 -8.642 1.00 75.25 67 GLY A CA 1
ATOM 494 C C . GLY A 1 67 ? 5.719 8.428 -8.725 1.00 75.25 67 GLY A C 1
ATOM 495 O O . GLY A 1 67 ? 6.356 7.827 -7.857 1.00 75.25 67 GLY A O 1
ATOM 496 N N . VAL A 1 68 ? 5.255 7.804 -9.803 1.00 85.25 68 VAL A N 1
ATOM 497 C CA . VAL A 1 68 ? 5.693 6.473 -10.218 1.00 85.25 68 VAL A CA 1
ATOM 498 C C . VAL A 1 68 ? 7.120 6.573 -10.759 1.00 85.25 68 VAL A C 1
ATOM 500 O O . VAL A 1 68 ? 7.373 7.285 -11.719 1.00 85.25 68 VAL A O 1
ATOM 503 N N . ARG A 1 69 ? 8.048 5.835 -10.153 1.00 85.31 69 ARG A N 1
ATOM 504 C CA . ARG A 1 69 ? 9.471 5.772 -10.511 1.00 85.31 69 ARG A CA 1
ATOM 505 C C . ARG A 1 69 ? 9.842 4.410 -11.077 1.00 85.31 69 ARG A C 1
ATOM 507 O O . ARG A 1 69 ? 9.165 3.423 -10.791 1.00 85.31 69 ARG A O 1
ATOM 514 N N . TRP A 1 70 ? 10.953 4.358 -11.812 1.00 89.19 70 TRP A N 1
ATOM 515 C CA . TRP A 1 70 ? 11.548 3.145 -12.380 1.00 89.19 70 TRP A CA 1
ATOM 516 C C . TRP A 1 70 ? 12.951 2.930 -11.816 1.00 89.19 70 TRP A C 1
ATOM 518 O O . TRP A 1 70 ? 13.953 3.274 -12.435 1.00 89.19 70 TRP A O 1
ATOM 528 N N . ASP A 1 71 ? 13.041 2.331 -10.634 1.00 86.88 71 ASP A N 1
ATOM 529 C CA . ASP A 1 71 ? 14.325 2.172 -9.955 1.00 86.88 71 ASP A CA 1
ATOM 530 C C . ASP A 1 71 ? 15.020 0.876 -10.383 1.00 86.88 71 ASP A C 1
ATOM 532 O O . ASP A 1 71 ? 14.442 -0.215 -10.342 1.00 86.88 71 ASP A O 1
ATOM 536 N N . ALA A 1 72 ? 16.291 0.968 -10.772 1.00 88.62 72 ALA A N 1
ATOM 537 C CA . ALA A 1 72 ? 17.087 -0.203 -11.119 1.00 88.62 72 ALA A CA 1
ATOM 538 C C . ALA A 1 72 ? 17.271 -1.120 -9.895 1.00 88.62 72 ALA A C 1
ATOM 540 O O . ALA A 1 72 ? 17.531 -0.651 -8.786 1.00 88.62 72 ALA A O 1
ATOM 541 N N . PHE A 1 73 ? 17.217 -2.445 -10.079 1.00 88.50 73 PHE A N 1
ATOM 542 C CA . PHE A 1 73 ? 17.376 -3.384 -8.953 1.00 88.50 73 PHE A CA 1
ATOM 543 C C . PHE A 1 73 ? 18.635 -3.186 -8.094 1.00 88.50 73 PHE A C 1
ATOM 545 O O . PHE A 1 73 ? 18.521 -3.321 -6.872 1.00 88.50 73 PHE A O 1
ATOM 552 N N . PRO A 1 74 ? 19.809 -2.825 -8.659 1.00 83.94 74 PRO A N 1
ATOM 553 C CA . PRO A 1 74 ? 20.997 -2.538 -7.860 1.00 83.94 74 PRO A CA 1
ATOM 554 C C . PRO A 1 74 ? 20.797 -1.478 -6.772 1.00 83.94 74 PRO A C 1
ATOM 556 O O . PRO A 1 74 ? 21.453 -1.565 -5.735 1.00 83.94 74 PRO A O 1
ATOM 559 N N . THR A 1 75 ? 19.883 -0.522 -6.959 1.00 81.12 75 THR A N 1
ATOM 560 C CA . THR A 1 75 ? 19.567 0.514 -5.963 1.00 81.12 75 THR A CA 1
ATOM 561 C C . THR A 1 75 ? 19.016 -0.087 -4.671 1.00 81.12 75 THR A C 1
ATOM 563 O O . THR A 1 75 ? 19.261 0.431 -3.589 1.00 81.12 75 THR A O 1
ATOM 566 N N . PHE A 1 76 ? 18.310 -1.214 -4.721 1.00 79.75 76 PHE A N 1
ATOM 567 C CA . PHE A 1 76 ? 17.739 -1.815 -3.515 1.00 79.75 76 PHE A CA 1
ATOM 568 C C . PHE A 1 76 ? 18.789 -2.566 -2.696 1.00 79.75 76 PHE A C 1
ATOM 570 O O . PHE A 1 76 ? 18.873 -2.368 -1.484 1.00 79.75 76 PHE A O 1
ATOM 577 N N . TRP A 1 77 ? 19.649 -3.344 -3.357 1.00 77.25 77 TRP A N 1
ATOM 578 C CA . TRP A 1 77 ? 20.683 -4.138 -2.686 1.00 77.25 77 TRP A CA 1
ATOM 579 C C . TRP A 1 77 ? 21.746 -3.284 -1.987 1.00 77.25 77 TR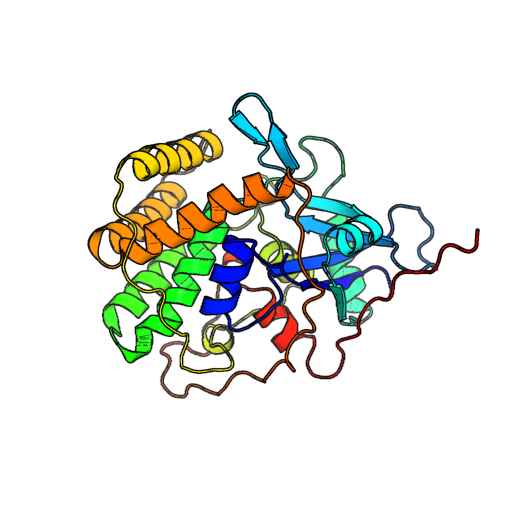P A C 1
ATOM 581 O O . TRP A 1 77 ? 22.291 -3.712 -0.972 1.00 77.25 77 TRP A O 1
ATOM 591 N N . ARG A 1 78 ? 22.022 -2.076 -2.500 1.00 70.00 78 ARG A N 1
ATOM 592 C CA . ARG A 1 78 ? 22.978 -1.134 -1.891 1.00 70.00 78 ARG A CA 1
ATOM 593 C C . ARG A 1 78 ? 22.566 -0.673 -0.491 1.00 70.00 78 ARG A C 1
ATOM 595 O O . ARG A 1 78 ? 23.440 -0.452 0.330 1.00 70.00 78 ARG A O 1
ATOM 602 N N . HIS A 1 79 ? 21.267 -0.609 -0.201 1.00 66.38 79 HIS A N 1
ATOM 603 C CA . HIS A 1 79 ? 20.737 -0.168 1.097 1.00 66.38 79 HIS A CA 1
ATOM 604 C C . HIS A 1 79 ? 20.288 -1.340 1.981 1.00 66.38 79 HIS A C 1
ATOM 606 O O . HIS A 1 79 ? 19.311 -1.229 2.717 1.00 66.38 79 HIS A O 1
ATOM 612 N N . HIS A 1 80 ? 20.940 -2.503 1.855 1.00 72.19 80 HIS A N 1
ATOM 613 C CA . HIS A 1 80 ? 20.610 -3.718 2.613 1.00 72.19 80 HIS A CA 1
ATOM 614 C C . HIS A 1 80 ? 19.151 -4.196 2.469 1.00 72.19 80 HIS A C 1
ATOM 616 O O . HIS A 1 80 ? 18.657 -4.947 3.311 1.00 72.19 80 HIS A O 1
ATOM 622 N N . ARG A 1 81 ? 18.462 -3.800 1.388 1.00 77.00 81 ARG A N 1
ATOM 623 C CA . ARG A 1 81 ? 17.118 -4.289 1.070 1.00 77.00 81 ARG A CA 1
ATOM 624 C C . ARG A 1 81 ? 17.200 -5.533 0.202 1.00 77.00 81 ARG A C 1
ATOM 626 O O . ARG A 1 81 ? 17.978 -5.608 -0.751 1.00 77.00 81 ARG A O 1
ATOM 633 N N . ASP A 1 82 ? 16.321 -6.481 0.485 1.00 84.56 82 ASP A N 1
ATOM 634 C CA . ASP A 1 82 ? 16.082 -7.630 -0.367 1.00 84.56 82 ASP A CA 1
ATOM 635 C C . ASP A 1 82 ? 14.884 -7.369 -1.286 1.00 84.56 82 ASP A C 1
ATOM 637 O O . ASP A 1 82 ? 13.844 -6.866 -0.856 1.00 84.56 82 ASP A O 1
ATOM 641 N N . LEU A 1 83 ? 15.012 -7.783 -2.548 1.00 88.38 83 LEU A N 1
ATOM 642 C CA . LEU A 1 83 ? 13.890 -7.873 -3.480 1.00 88.38 83 LEU A CA 1
ATOM 643 C C . LEU A 1 83 ? 13.347 -9.301 -3.508 1.00 88.38 83 LEU A C 1
ATOM 645 O O . LEU A 1 83 ? 14.103 -10.268 -3.632 1.00 88.38 83 LEU A O 1
ATOM 649 N N . TYR A 1 84 ? 12.027 -9.425 -3.506 1.00 91.12 84 TYR A N 1
ATOM 650 C CA . TYR A 1 84 ? 11.310 -10.673 -3.707 1.00 91.12 84 TYR A CA 1
ATOM 651 C C . TYR A 1 84 ? 10.340 -10.541 -4.874 1.00 91.12 84 TYR A C 1
ATOM 653 O O . TYR A 1 84 ? 9.719 -9.503 -5.072 1.00 91.12 84 TYR A O 1
ATOM 661 N N . CYS A 1 85 ? 10.205 -11.612 -5.645 1.00 93.50 85 CYS A N 1
ATOM 662 C CA . CYS A 1 85 ? 9.354 -11.699 -6.816 1.00 93.50 85 CYS A CA 1
ATOM 663 C C . CYS A 1 85 ? 8.245 -12.724 -6.598 1.00 93.50 85 CYS A C 1
ATOM 665 O O . CYS A 1 85 ? 8.500 -13.854 -6.173 1.00 93.50 85 CYS A O 1
ATOM 667 N N . ILE A 1 86 ? 7.026 -12.320 -6.938 1.00 93.81 86 ILE A N 1
ATOM 668 C CA . ILE A 1 86 ? 5.855 -13.172 -7.081 1.00 93.81 86 ILE A CA 1
ATOM 669 C C . ILE A 1 86 ? 5.559 -13.263 -8.586 1.00 93.81 86 ILE A C 1
ATOM 671 O O . ILE A 1 86 ? 5.167 -12.260 -9.192 1.00 93.81 86 ILE A O 1
ATOM 675 N N . PRO A 1 87 ? 5.777 -14.433 -9.217 1.00 94.06 87 PRO A N 1
ATOM 676 C CA . PRO A 1 87 ? 5.471 -14.624 -10.628 1.00 94.06 87 PRO A CA 1
ATOM 677 C C . PRO A 1 87 ? 3.975 -14.455 -10.892 1.00 94.06 87 PRO A C 1
ATOM 679 O O . PRO A 1 87 ? 3.155 -15.119 -10.258 1.00 94.06 87 PRO A O 1
ATOM 682 N N . MET A 1 88 ? 3.626 -13.614 -11.861 1.00 94.75 88 MET A N 1
ATOM 683 C CA . MET A 1 88 ? 2.229 -13.335 -12.203 1.00 94.75 88 MET A CA 1
ATOM 684 C C . MET A 1 88 ? 1.828 -14.070 -13.482 1.00 94.75 88 MET A C 1
ATOM 686 O O . MET A 1 88 ? 2.664 -14.347 -14.345 1.00 94.75 88 MET A O 1
ATOM 690 N N . SER A 1 89 ? 0.539 -14.389 -13.631 1.00 93.88 89 SER A N 1
ATOM 691 C CA . SER A 1 89 ? 0.016 -15.000 -14.862 1.00 93.88 89 SER A CA 1
ATOM 692 C C . SER A 1 89 ? 0.094 -14.033 -16.050 1.00 93.88 89 SER A C 1
ATOM 694 O O . SER A 1 89 ? 0.069 -12.816 -15.871 1.00 93.88 89 SER A O 1
ATOM 696 N N . ASP A 1 90 ? 0.161 -14.556 -17.276 1.00 94.69 90 ASP A N 1
ATOM 697 C CA . ASP A 1 90 ? 0.275 -13.745 -18.499 1.00 94.69 90 ASP A CA 1
ATOM 698 C C . ASP A 1 90 ? -0.804 -12.645 -18.611 1.00 94.69 90 ASP A C 1
ATOM 700 O O . ASP A 1 90 ? -0.431 -11.491 -18.845 1.00 94.69 90 ASP A O 1
ATOM 704 N N . PRO A 1 91 ? -2.100 -12.918 -18.340 1.00 95.62 91 PRO A N 1
ATOM 705 C CA . PRO A 1 91 ? -3.128 -11.875 -18.326 1.00 95.62 91 PRO A CA 1
ATOM 706 C C . PRO A 1 91 ? -2.881 -10.781 -17.279 1.00 95.62 91 PRO A C 1
ATOM 708 O O . PRO A 1 91 ? -3.133 -9.604 -17.536 1.00 95.62 91 PRO A O 1
ATOM 711 N N . MET A 1 92 ? -2.378 -11.149 -16.098 1.00 95.38 92 MET A N 1
ATOM 712 C CA . MET A 1 92 ? -2.108 -10.197 -15.017 1.00 95.38 92 MET A CA 1
ATOM 713 C C . MET A 1 92 ? -0.894 -9.324 -15.314 1.00 95.38 92 MET A C 1
ATOM 715 O O . MET A 1 92 ? -0.949 -8.122 -15.069 1.00 95.38 92 MET A O 1
ATOM 719 N N . ARG A 1 93 ? 0.165 -9.901 -15.897 1.00 95.50 93 ARG A N 1
ATOM 720 C CA . ARG A 1 93 ? 1.335 -9.137 -16.351 1.00 95.50 93 ARG A CA 1
ATOM 721 C C . ARG A 1 93 ? 0.943 -8.130 -17.425 1.00 95.50 93 ARG A C 1
ATOM 723 O O . ARG A 1 93 ? 1.274 -6.957 -17.300 1.00 95.50 93 ARG A O 1
ATOM 730 N N . GLY A 1 94 ? 0.177 -8.565 -18.429 1.00 95.00 94 GLY A N 1
ATOM 731 C CA . GLY A 1 94 ? -0.324 -7.683 -19.486 1.00 95.00 94 GLY A CA 1
ATOM 732 C C . GLY A 1 94 ? -1.177 -6.536 -18.938 1.00 95.00 94 GLY A C 1
ATOM 733 O O . GLY A 1 94 ? -0.990 -5.388 -19.333 1.00 95.00 94 GLY A O 1
ATOM 734 N N . ARG A 1 95 ? -2.057 -6.818 -17.968 1.00 95.94 95 ARG A N 1
ATOM 735 C CA . ARG A 1 95 ? -2.850 -5.783 -17.293 1.00 95.94 95 ARG A CA 1
ATOM 736 C C . ARG A 1 95 ? -1.974 -4.785 -16.535 1.00 95.94 95 ARG A C 1
ATOM 738 O O . ARG A 1 95 ? -2.168 -3.586 -16.702 1.00 95.94 95 ARG A O 1
ATOM 745 N N . ALA A 1 96 ? -1.025 -5.262 -15.731 1.00 96.00 96 ALA A N 1
ATOM 746 C CA . ALA A 1 96 ? -0.166 -4.396 -14.931 1.00 96.00 96 ALA A CA 1
ATOM 747 C C . ALA A 1 96 ? 0.719 -3.496 -15.805 1.00 96.00 96 ALA A C 1
ATOM 749 O O . ALA A 1 96 ? 0.797 -2.293 -15.567 1.00 96.00 96 ALA A O 1
ATOM 750 N N . LEU A 1 97 ? 1.314 -4.051 -16.864 1.00 94.88 97 LEU A N 1
ATOM 751 C CA . LEU A 1 97 ? 2.100 -3.283 -17.834 1.00 94.88 97 LEU A CA 1
ATOM 752 C C . LEU A 1 97 ? 1.231 -2.270 -18.592 1.00 94.88 97 LEU A C 1
ATOM 754 O O . LEU A 1 97 ? 1.604 -1.105 -18.703 1.00 94.88 97 LEU A O 1
ATOM 758 N N . GLY A 1 98 ? 0.035 -2.672 -19.035 1.00 93.94 98 GLY A N 1
ATOM 759 C CA . GLY A 1 98 ? -0.928 -1.758 -19.653 1.00 93.94 98 GLY A CA 1
ATOM 760 C C . GLY A 1 98 ? -1.389 -0.647 -18.704 1.00 93.94 98 GLY A C 1
ATOM 761 O O . GLY A 1 98 ? -1.606 0.483 -19.134 1.00 93.94 98 GLY A O 1
ATOM 762 N N . TYR A 1 99 ? -1.492 -0.931 -17.401 1.00 93.69 99 TYR A N 1
ATOM 763 C CA . TYR A 1 99 ? -1.785 0.081 -16.389 1.00 93.69 99 TYR A CA 1
ATOM 764 C C . TYR A 1 99 ? -0.644 1.096 -16.279 1.00 93.69 99 TYR A C 1
ATOM 766 O O . TYR A 1 99 ? -0.918 2.295 -16.236 1.00 93.69 99 TYR A O 1
ATOM 774 N N . LEU A 1 100 ? 0.606 0.625 -16.250 1.00 91.88 100 LEU A N 1
ATOM 775 C CA . LEU A 1 100 ? 1.799 1.464 -16.123 1.00 91.88 100 LEU A CA 1
ATOM 776 C C . LEU A 1 100 ? 2.092 2.319 -17.355 1.00 91.88 100 LEU A C 1
ATOM 778 O O . LEU A 1 100 ? 2.656 3.395 -17.202 1.00 91.88 100 LEU A O 1
ATOM 782 N N . ALA A 1 101 ? 1.660 1.899 -18.545 1.00 90.06 101 ALA A N 1
ATOM 783 C CA . ALA A 1 101 ? 1.869 2.635 -19.796 1.00 90.06 101 ALA A CA 1
ATOM 784 C C . ALA A 1 101 ? 1.271 4.061 -19.807 1.00 90.06 101 ALA A C 1
ATOM 786 O O . ALA A 1 101 ? 1.548 4.837 -20.719 1.00 90.06 101 ALA A O 1
ATOM 787 N N . ARG A 1 102 ? 0.448 4.417 -18.809 1.00 87.12 102 ARG A N 1
ATOM 788 C CA . ARG A 1 102 ? -0.070 5.781 -18.621 1.00 87.12 102 ARG A CA 1
ATOM 789 C C . ARG A 1 102 ? 0.946 6.757 -18.018 1.00 87.12 102 ARG A C 1
ATOM 791 O O . ARG A 1 102 ? 0.677 7.951 -18.030 1.00 87.12 102 ARG A O 1
ATOM 798 N N . PHE A 1 103 ? 2.026 6.251 -17.427 1.00 87.25 103 PHE A N 1
ATOM 799 C CA . PHE A 1 103 ? 3.043 7.044 -16.742 1.00 87.25 103 PHE A CA 1
ATOM 800 C C . PHE A 1 103 ? 4.301 7.135 -17.590 1.00 87.25 103 PHE A C 1
ATOM 802 O O . PHE A 1 103 ? 4.627 6.201 -18.328 1.00 87.25 103 PHE A O 1
ATOM 809 N N . ARG A 1 104 ? 5.037 8.234 -17.439 1.00 78.12 104 ARG A N 1
ATOM 810 C CA . ARG A 1 104 ? 6.385 8.375 -17.996 1.00 78.12 104 ARG A CA 1
ATOM 811 C C . ARG A 1 104 ? 7.349 8.831 -16.916 1.00 78.12 104 ARG A C 1
ATOM 813 O O . ARG A 1 104 ? 6.941 9.491 -15.975 1.00 78.12 104 ARG A O 1
ATOM 820 N N . GLU A 1 105 ? 8.629 8.531 -17.100 1.00 68.75 105 GLU A N 1
ATOM 821 C CA . GLU A 1 105 ? 9.721 8.944 -16.200 1.00 68.75 105 GLU A CA 1
ATOM 822 C C . GLU A 1 105 ? 9.980 10.470 -16.214 1.00 68.75 105 GLU A C 1
ATOM 824 O O . GLU A 1 105 ? 10.836 10.984 -15.500 1.00 68.75 105 GLU A O 1
ATOM 829 N N . GLN A 1 106 ? 9.248 11.220 -17.042 1.00 68.06 106 GLN A N 1
ATOM 830 C CA . GLN A 1 106 ? 9.379 12.668 -17.174 1.00 68.06 106 GLN A CA 1
ATOM 831 C C . GLN A 1 106 ? 8.686 13.390 -16.011 1.00 68.06 106 GLN A C 1
ATOM 833 O O . GLN A 1 106 ? 7.572 13.030 -15.623 1.00 68.06 106 GLN A O 1
ATOM 838 N N . ALA A 1 107 ? 9.327 14.451 -15.509 1.00 65.62 107 ALA A N 1
ATOM 839 C CA . ALA A 1 107 ? 8.781 15.295 -14.449 1.00 65.62 107 ALA A CA 1
ATOM 840 C C . ALA A 1 107 ? 7.366 15.785 -14.800 1.00 65.62 107 ALA A C 1
ATOM 842 O O . ALA A 1 107 ? 7.143 16.348 -15.872 1.00 65.62 107 ALA A O 1
ATOM 843 N N . GLY A 1 108 ? 6.408 15.543 -13.901 1.00 64.62 108 GLY A N 1
ATOM 844 C CA . GLY A 1 108 ? 4.993 15.893 -14.081 1.00 64.62 108 GLY A CA 1
ATOM 845 C C . GLY A 1 108 ? 4.146 14.872 -14.860 1.00 64.62 108 GLY A C 1
ATOM 846 O O . GLY A 1 108 ? 2.920 14.975 -14.838 1.00 64.62 108 GLY A O 1
ATOM 847 N N . GLU A 1 109 ? 4.749 13.859 -15.496 1.00 72.25 109 GLU A N 1
ATOM 848 C CA . GLU A 1 109 ? 4.036 12.765 -16.193 1.00 72.25 109 GLU A CA 1
ATOM 849 C C . GLU A 1 109 ? 4.014 11.440 -15.403 1.00 72.25 109 GLU A C 1
ATOM 851 O O . GLU A 1 109 ? 3.368 10.461 -15.788 1.00 72.25 109 GLU A O 1
ATOM 856 N N . GLU A 1 110 ? 4.701 11.405 -14.271 1.00 71.94 110 GLU A N 1
ATOM 857 C CA . GLU A 1 110 ? 4.834 10.254 -13.374 1.00 71.94 110 GLU A CA 1
ATOM 858 C C . GLU A 1 110 ? 3.716 10.139 -12.331 1.00 71.94 110 GLU A C 1
ATOM 860 O O . GLU A 1 110 ? 3.598 9.127 -11.641 1.00 71.94 110 GLU A O 1
ATOM 865 N N . GLY A 1 111 ? 2.854 11.151 -12.242 1.00 76.81 111 GLY A N 1
ATOM 866 C CA . GLY A 1 111 ? 1.876 11.281 -11.167 1.00 76.81 111 GLY A CA 1
ATOM 867 C C . GLY A 1 111 ? 2.502 11.763 -9.863 1.00 76.81 111 GLY A C 1
ATOM 868 O O . GLY A 1 111 ? 3.572 12.358 -9.877 1.00 76.81 111 GLY A O 1
ATOM 869 N N . ALA A 1 112 ? 1.805 11.530 -8.754 1.00 75.75 112 ALA A N 1
ATOM 870 C CA . ALA A 1 112 ? 2.183 12.008 -7.429 1.00 75.75 112 ALA A CA 1
ATOM 871 C C . ALA A 1 112 ? 2.195 10.876 -6.394 1.00 75.75 112 ALA A C 1
ATOM 873 O O . ALA A 1 112 ? 1.526 9.847 -6.538 1.00 75.75 112 ALA A O 1
ATOM 874 N N . PHE A 1 113 ? 2.938 11.099 -5.325 1.00 74.94 113 PHE A N 1
ATOM 875 C CA . PHE A 1 113 ? 3.043 10.252 -4.156 1.00 74.94 113 PHE A CA 1
ATOM 876 C C . PHE A 1 113 ? 2.283 10.912 -3.015 1.00 74.94 113 PHE A C 1
ATOM 878 O O . PHE A 1 113 ? 2.354 12.121 -2.866 1.00 74.94 113 PHE A O 1
ATOM 885 N N . SER A 1 114 ? 1.556 10.150 -2.200 1.00 75.12 114 SER A N 1
ATOM 886 C CA . SER A 1 114 ? 0.783 10.755 -1.110 1.00 75.12 114 SER A CA 1
ATOM 887 C C . SER A 1 114 ? 1.202 10.265 0.263 1.00 75.12 114 SER A C 1
ATOM 889 O O . SER A 1 114 ? 0.969 9.110 0.634 1.00 75.12 114 SER A O 1
ATOM 891 N N . PHE A 1 115 ? 1.746 11.188 1.056 1.00 74.00 115 PHE A N 1
ATOM 892 C CA . PHE A 1 115 ? 2.016 10.975 2.476 1.00 74.00 115 PHE A CA 1
ATOM 893 C C . PHE A 1 115 ? 0.725 10.783 3.268 1.00 74.00 115 PHE A C 1
ATOM 895 O O . PHE A 1 115 ? 0.645 9.903 4.129 1.00 74.00 115 PHE A O 1
ATOM 902 N N . THR A 1 116 ? -0.320 11.535 2.918 1.00 76.81 116 THR A N 1
ATOM 903 C CA . THR A 1 116 ? -1.660 11.388 3.491 1.00 76.81 116 THR A CA 1
ATOM 904 C C . THR A 1 116 ? -2.159 9.947 3.403 1.00 76.81 116 THR A C 1
ATOM 906 O O . THR A 1 116 ? -2.713 9.401 4.366 1.00 76.81 116 THR A O 1
ATOM 909 N N . LYS A 1 117 ? -1.929 9.286 2.263 1.00 85.62 117 LYS A N 1
ATOM 910 C CA . LYS A 1 117 ? -2.323 7.887 2.080 1.00 85.62 117 LYS A CA 1
ATOM 911 C C . LYS A 1 117 ? -1.550 6.936 2.987 1.00 85.62 117 LYS A C 1
ATOM 913 O O . LYS A 1 117 ? -2.166 6.029 3.538 1.00 85.62 117 LYS A O 1
ATOM 918 N N . LEU A 1 118 ? -0.254 7.158 3.224 1.00 81.69 118 LEU A N 1
ATOM 919 C CA . LEU A 1 118 ? 0.515 6.334 4.166 1.00 81.69 118 LEU A CA 1
ATOM 920 C C . LEU A 1 118 ? -0.043 6.410 5.592 1.00 81.69 118 LEU A C 1
ATOM 922 O O . LEU A 1 118 ? -0.247 5.373 6.224 1.00 81.69 118 LEU A O 1
ATOM 926 N N . VAL A 1 119 ? -0.349 7.617 6.080 1.00 81.94 119 VAL A 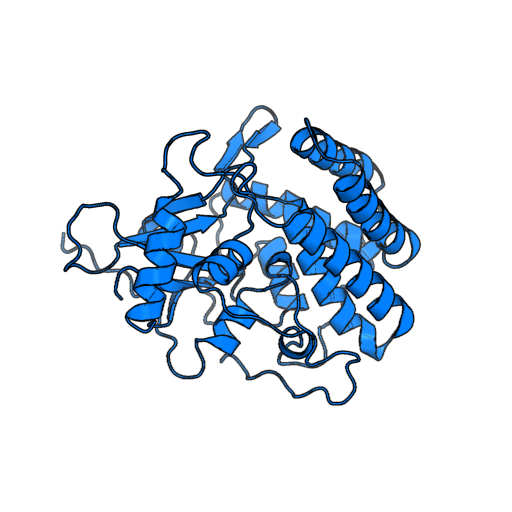N 1
ATOM 927 C CA . VAL A 1 119 ? -0.967 7.796 7.407 1.00 81.94 119 VAL A CA 1
ATOM 928 C C . VAL A 1 119 ? -2.344 7.128 7.456 1.00 81.94 119 VAL A C 1
ATOM 930 O O . VAL A 1 119 ? -2.683 6.473 8.440 1.00 81.94 119 VAL A O 1
ATOM 933 N N . THR A 1 120 ? -3.113 7.222 6.369 1.00 88.50 120 THR A N 1
ATOM 934 C CA . THR A 1 120 ? -4.431 6.582 6.245 1.00 88.50 120 THR A CA 1
ATOM 935 C C . THR A 1 120 ? -4.341 5.056 6.340 1.00 88.50 120 THR A C 1
ATOM 937 O O . THR A 1 120 ? -5.113 4.447 7.081 1.00 88.50 120 THR A O 1
ATOM 940 N N . VAL A 1 121 ? -3.381 4.426 5.651 1.00 90.19 121 VAL A N 1
ATOM 941 C CA . VAL A 1 121 ? -3.140 2.976 5.753 1.00 90.19 121 VAL A CA 1
ATOM 942 C C . VAL A 1 121 ? -2.732 2.596 7.171 1.00 90.19 121 VAL A C 1
ATOM 944 O O . VAL A 1 121 ? -3.277 1.643 7.727 1.00 90.19 121 VAL A O 1
ATOM 947 N N . ALA A 1 122 ? -1.802 3.341 7.774 1.00 87.31 122 ALA A N 1
ATOM 948 C CA . ALA A 1 122 ? -1.353 3.076 9.135 1.00 87.31 122 ALA A CA 1
ATOM 949 C C . ALA A 1 122 ? -2.528 3.143 10.126 1.00 87.31 122 ALA A C 1
ATOM 951 O O . ALA A 1 122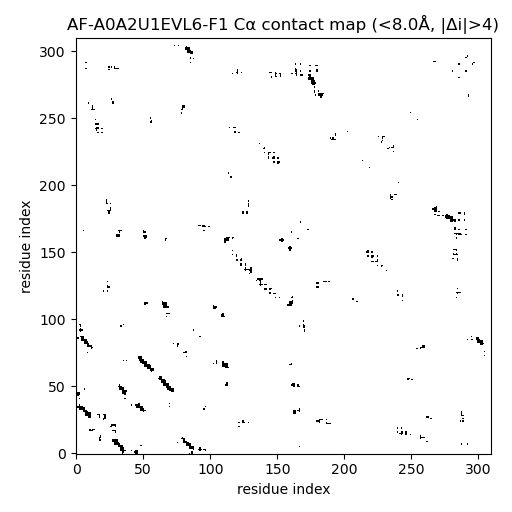 ? -2.687 2.241 10.947 1.00 87.31 122 ALA A O 1
ATOM 952 N N . ALA A 1 123 ? -3.392 4.157 10.015 1.00 89.50 123 ALA A N 1
ATOM 953 C CA . ALA A 1 123 ? -4.595 4.288 10.837 1.00 89.50 123 ALA A CA 1
ATOM 954 C C . ALA A 1 123 ? -5.569 3.117 10.623 1.00 89.50 123 ALA A C 1
ATOM 956 O O . ALA A 1 123 ? -6.113 2.560 11.577 1.00 89.50 123 ALA A O 1
ATOM 957 N N . ALA A 1 124 ? -5.751 2.685 9.374 1.00 91.38 124 ALA A N 1
ATOM 958 C CA . ALA A 1 124 ? -6.598 1.544 9.063 1.00 91.38 124 ALA A CA 1
ATOM 959 C C . ALA A 1 124 ? -6.043 0.236 9.663 1.00 91.38 124 ALA A C 1
ATOM 961 O O . ALA A 1 124 ? -6.814 -0.564 10.188 1.00 91.38 124 ALA A O 1
ATOM 962 N N . LEU A 1 125 ? -4.724 0.029 9.679 1.00 87.44 125 LEU A N 1
ATOM 963 C CA . LEU A 1 125 ? -4.106 -1.112 10.368 1.00 87.44 125 LEU A CA 1
ATOM 964 C C . LEU A 1 125 ? -4.206 -0.997 11.895 1.00 87.44 125 LEU A C 1
ATOM 966 O O . LEU A 1 125 ? -4.535 -1.976 12.566 1.00 87.44 125 LEU A O 1
ATOM 970 N N . ARG A 1 126 ? -4.008 0.204 12.449 1.00 86.50 126 ARG A N 1
ATOM 971 C CA . ARG A 1 126 ? -4.204 0.490 13.878 1.00 86.50 126 ARG A CA 1
ATOM 972 C C . ARG A 1 126 ? -5.622 0.147 14.331 1.00 86.50 126 ARG A C 1
ATOM 974 O O . ARG A 1 126 ? -5.799 -0.401 15.414 1.00 86.50 126 ARG A O 1
ATOM 981 N N . SER A 1 127 ? -6.627 0.367 13.482 1.00 88.44 127 SER A N 1
ATOM 982 C 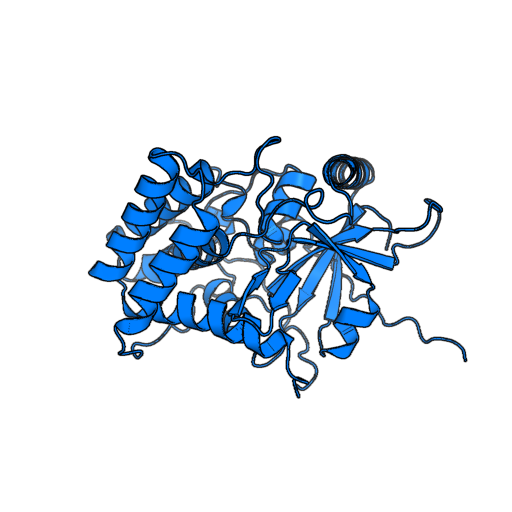CA . SER A 1 127 ? -8.006 -0.041 13.773 1.00 88.44 127 SER A CA 1
ATOM 983 C C . SER A 1 127 ? -8.159 -1.553 14.000 1.00 88.44 127 SER A C 1
ATOM 985 O O . SER A 1 127 ? -8.931 -1.977 14.858 1.00 88.44 127 SER A O 1
ATOM 987 N N . VAL A 1 128 ? -7.395 -2.378 13.276 1.00 84.31 128 VAL A N 1
ATOM 988 C CA . VAL A 1 128 ? -7.415 -3.838 13.428 1.00 84.31 128 VAL A CA 1
ATOM 989 C C . VAL A 1 128 ? -6.786 -4.246 14.758 1.00 84.31 128 VAL A C 1
ATOM 991 O O . VAL A 1 128 ? -7.340 -5.091 15.457 1.00 84.31 128 VAL A O 1
ATOM 994 N N . GLU A 1 129 ? -5.670 -3.622 15.139 1.00 81.19 129 GLU A N 1
ATOM 995 C CA . GLU A 1 129 ? -5.017 -3.862 16.431 1.00 81.19 129 GLU A CA 1
ATOM 996 C C . GLU A 1 129 ? -5.907 -3.438 17.610 1.00 81.19 129 GLU A C 1
ATOM 998 O O . GLU A 1 129 ? -6.093 -4.196 18.566 1.00 81.19 129 GLU A O 1
ATOM 1003 N N . LEU A 1 130 ? -6.508 -2.247 17.527 1.00 82.62 130 LEU A N 1
ATOM 1004 C CA . LEU A 1 130 ? -7.380 -1.705 18.569 1.00 82.62 130 LEU A CA 1
ATOM 1005 C C . LEU A 1 130 ? -8.644 -2.531 18.778 1.00 82.62 130 LEU A C 1
ATOM 1007 O O . LEU A 1 130 ? -9.227 -2.470 19.857 1.00 82.62 130 LEU A O 1
ATOM 1011 N N . ARG A 1 131 ? -9.064 -3.327 17.789 1.00 83.44 131 ARG A N 1
ATOM 1012 C CA . ARG A 1 131 ? -10.343 -4.044 17.805 1.00 83.44 131 ARG A CA 1
ATOM 1013 C C . ARG A 1 131 ? -10.562 -4.887 19.061 1.00 83.44 131 ARG A C 1
ATOM 1015 O O . ARG A 1 131 ? -11.692 -4.972 19.532 1.00 83.44 131 ARG A O 1
ATOM 1022 N N . ALA A 1 132 ? -9.508 -5.500 19.599 1.00 79.88 132 ALA A N 1
ATOM 1023 C CA . ALA A 1 132 ? -9.595 -6.320 20.808 1.00 79.88 132 ALA A CA 1
ATOM 1024 C C . ALA A 1 132 ? -9.761 -5.498 22.104 1.00 79.88 132 ALA A C 1
ATOM 1026 O O . ALA A 1 132 ? -10.199 -6.044 23.114 1.00 79.88 132 ALA A O 1
ATOM 1027 N N . ARG A 1 133 ? -9.391 -4.210 22.093 1.00 82.94 133 ARG A N 1
ATOM 1028 C CA . ARG A 1 133 ? -9.348 -3.325 23.271 1.00 82.94 133 ARG A CA 1
ATOM 1029 C C . ARG A 1 133 ? -10.447 -2.264 23.254 1.00 82.94 133 ARG A C 1
ATOM 1031 O O . ARG A 1 133 ? -11.117 -2.081 24.262 1.00 82.94 133 ARG A O 1
ATOM 1038 N N . ASP A 1 134 ? -10.638 -1.599 22.117 1.00 86.50 134 ASP A N 1
ATOM 1039 C CA . ASP A 1 134 ? -11.673 -0.586 21.886 1.00 86.50 134 ASP A CA 1
ATOM 1040 C C . ASP A 1 134 ? -12.373 -0.839 20.530 1.00 86.50 134 ASP A C 1
ATOM 1042 O O . ASP A 1 134 ? -12.002 -0.274 19.493 1.00 86.50 134 ASP A O 1
ATOM 1046 N N . PRO A 1 135 ? -13.389 -1.724 20.520 1.00 88.25 135 PRO A N 1
ATOM 1047 C CA . PRO A 1 135 ? -14.206 -2.051 19.354 1.00 88.25 135 PRO A CA 1
ATOM 1048 C C . PRO A 1 135 ? -14.821 -0.849 18.622 1.00 88.25 135 PRO A C 1
ATOM 1050 O O . PRO A 1 135 ? -14.962 -0.903 17.398 1.00 88.25 135 PRO A O 1
ATOM 1053 N N . GLU A 1 136 ? -15.220 0.192 19.356 1.00 90.69 136 GLU A N 1
ATOM 1054 C CA . GLU A 1 136 ? -15.932 1.359 18.822 1.00 90.69 136 GLU A CA 1
ATOM 1055 C C . GLU A 1 136 ? -14.970 2.361 18.184 1.00 90.69 136 GLU A C 1
ATOM 1057 O O . GLU A 1 136 ? -15.230 2.864 17.085 1.00 90.69 136 GLU A O 1
ATOM 1062 N N . LEU A 1 137 ? -13.836 2.633 18.841 1.00 89.69 137 LEU A N 1
ATOM 1063 C CA . LEU A 1 137 ? -12.772 3.456 18.269 1.00 89.69 137 LEU A CA 1
ATOM 1064 C C . LEU A 1 137 ? -12.184 2.793 17.024 1.00 89.69 137 LEU A C 1
ATOM 1066 O O . LEU A 1 137 ? -12.015 3.465 16.008 1.00 89.69 137 LEU A O 1
ATOM 1070 N N . ALA A 1 138 ? -11.950 1.479 17.073 1.00 89.44 138 ALA A N 1
ATOM 1071 C CA . ALA A 1 138 ? -11.513 0.701 15.920 1.00 89.44 138 ALA A CA 1
ATOM 1072 C C . ALA A 1 138 ? -12.450 0.897 14.716 1.00 89.44 138 ALA A C 1
ATOM 1074 O O . ALA A 1 138 ? -11.999 1.244 13.626 1.00 89.44 138 ALA A O 1
ATOM 1075 N N . GLU A 1 139 ? -13.764 0.746 14.899 1.00 93.69 139 GLU A N 1
ATOM 1076 C CA . GLU A 1 139 ? -14.715 0.926 13.796 1.00 93.69 139 GLU A CA 1
ATOM 1077 C C . GLU A 1 139 ? -14.747 2.369 13.274 1.00 93.69 139 GLU A C 1
ATOM 1079 O O . GLU A 1 139 ? -14.822 2.595 12.063 1.00 93.69 139 GLU A O 1
ATOM 1084 N N . SER A 1 140 ? -14.641 3.344 14.179 1.00 93.25 140 SER A N 1
ATOM 1085 C CA . SER A 1 140 ? -14.626 4.769 13.835 1.00 93.25 140 SER A CA 1
ATOM 1086 C C . SER A 1 140 ? -13.399 5.130 12.992 1.00 93.25 140 SER A C 1
ATOM 1088 O O . SER A 1 140 ? -13.540 5.749 11.936 1.00 93.25 140 SER A O 1
ATOM 1090 N N . ILE A 1 141 ? -12.206 4.692 13.414 1.00 92.94 141 ILE A N 1
ATOM 1091 C CA . ILE A 1 141 ? -10.952 4.901 12.679 1.00 92.94 141 ILE A CA 1
ATOM 1092 C C . ILE A 1 141 ? -11.009 4.196 11.324 1.00 92.94 141 ILE A C 1
ATOM 1094 O O . ILE A 1 141 ? -10.683 4.812 10.312 1.00 92.94 141 ILE A O 1
ATOM 1098 N N . PHE A 1 142 ? -11.453 2.934 11.279 1.00 94.50 142 PHE A N 1
ATOM 1099 C CA . PHE A 1 142 ? -11.558 2.189 10.023 1.00 94.50 142 PHE A CA 1
ATOM 1100 C C . PHE A 1 142 ? -12.482 2.892 9.024 1.00 94.50 142 PHE A C 1
ATOM 1102 O O . PHE A 1 142 ? -12.105 3.109 7.872 1.00 94.50 142 PHE A O 1
ATOM 1109 N N . THR A 1 143 ? -13.674 3.293 9.471 1.00 95.31 143 THR A N 1
ATOM 1110 C CA . THR A 1 143 ? -14.658 3.972 8.622 1.00 95.31 143 THR A CA 1
ATOM 1111 C C . THR A 1 143 ? -14.109 5.294 8.091 1.00 95.31 143 THR A C 1
ATOM 1113 O O . THR A 1 143 ? -14.231 5.575 6.897 1.00 95.31 143 THR A O 1
ATOM 1116 N N . ALA A 1 144 ? -13.476 6.098 8.949 1.00 93.94 144 ALA A N 1
ATOM 1117 C CA . ALA A 1 144 ? -12.867 7.359 8.541 1.00 93.94 144 ALA A CA 1
ATOM 1118 C C . ALA A 1 144 ? -11.708 7.134 7.553 1.00 93.94 144 ALA A C 1
ATOM 1120 O O . ALA A 1 144 ? -11.663 7.778 6.506 1.00 93.94 144 ALA A O 1
ATOM 1121 N N . ALA A 1 145 ? -10.832 6.159 7.809 1.00 94.88 145 ALA A N 1
ATOM 1122 C CA . ALA A 1 145 ? -9.737 5.811 6.907 1.00 94.88 145 ALA A CA 1
ATOM 1123 C C . ALA A 1 145 ? -10.240 5.315 5.541 1.00 94.88 145 ALA A C 1
ATOM 1125 O O . ALA A 1 145 ? -9.723 5.727 4.504 1.00 94.88 145 ALA A O 1
ATOM 1126 N N . ALA A 1 146 ? -11.297 4.499 5.509 1.00 95.38 146 ALA A N 1
ATOM 1127 C CA . ALA A 1 146 ? -11.923 4.055 4.266 1.00 95.38 146 ALA A CA 1
ATOM 1128 C C . ALA A 1 146 ? -12.530 5.221 3.467 1.00 95.38 146 ALA A C 1
ATOM 1130 O O . ALA A 1 146 ? -12.419 5.246 2.236 1.00 95.38 146 ALA A O 1
ATOM 1131 N N . ARG A 1 147 ? -13.125 6.217 4.140 1.00 93.75 147 ARG A N 1
ATOM 1132 C CA . ARG A 1 147 ? -13.607 7.445 3.486 1.00 93.75 147 ARG A CA 1
ATOM 1133 C C . ARG A 1 147 ? -12.459 8.249 2.888 1.00 93.75 147 ARG A C 1
ATOM 1135 O O . ARG A 1 147 ? -12.567 8.640 1.730 1.00 93.75 147 ARG A O 1
ATOM 1142 N N . VAL A 1 148 ? -11.362 8.438 3.624 1.00 89.81 148 VAL A N 1
ATOM 1143 C CA . VAL A 1 148 ? -10.161 9.126 3.116 1.00 89.81 148 VAL A CA 1
ATOM 1144 C C . VAL A 1 148 ? -9.588 8.392 1.905 1.00 89.81 148 VAL A C 1
ATOM 1146 O O . VAL A 1 148 ? -9.401 9.001 0.856 1.00 89.81 148 VAL A O 1
ATOM 1149 N N . ALA A 1 149 ? -9.389 7.076 2.004 1.00 92.62 149 ALA A N 1
ATOM 1150 C CA . ALA A 1 149 ? -8.857 6.264 0.912 1.00 92.62 149 ALA A CA 1
ATOM 1151 C C . ALA A 1 149 ? -9.757 6.279 -0.336 1.00 92.62 149 ALA A C 1
ATOM 1153 O O . ALA A 1 149 ? -9.261 6.221 -1.458 1.00 92.62 149 ALA A O 1
ATOM 1154 N N . THR A 1 150 ? -11.076 6.379 -0.154 1.00 92.75 150 THR A N 1
ATOM 1155 C CA . THR A 1 150 ? -12.032 6.523 -1.262 1.00 92.75 150 THR A CA 1
ATOM 1156 C C . THR A 1 150 ? -11.979 7.921 -1.872 1.00 92.75 150 THR A C 1
ATOM 1158 O O . THR A 1 150 ? -11.983 8.054 -3.094 1.00 92.75 150 THR A O 1
ATOM 1161 N N . ALA A 1 151 ? -11.926 8.964 -1.041 1.00 86.62 151 ALA A N 1
ATOM 1162 C CA . ALA A 1 151 ? -11.891 10.348 -1.499 1.00 86.62 151 ALA A CA 1
ATOM 1163 C C . ALA A 1 151 ? -10.599 10.656 -2.268 1.00 86.62 151 ALA A C 1
ATOM 1165 O O . ALA A 1 151 ? -10.646 11.292 -3.314 1.00 86.62 151 ALA A O 1
ATOM 1166 N N . LEU A 1 152 ? -9.466 10.133 -1.794 1.00 84.75 152 LEU A N 1
ATOM 1167 C CA . LEU A 1 152 ? -8.152 10.298 -2.416 1.00 84.75 152 LEU A CA 1
ATOM 1168 C C . LEU A 1 152 ? -7.845 9.237 -3.483 1.00 84.75 152 LEU A C 1
ATOM 1170 O O . LEU A 1 152 ? -6.692 9.095 -3.895 1.00 84.75 152 LEU A O 1
ATOM 1174 N N . ALA A 1 153 ? -8.834 8.458 -3.928 1.00 88.62 153 ALA A N 1
ATOM 1175 C CA . ALA A 1 153 ? -8.605 7.424 -4.927 1.00 88.62 153 ALA A CA 1
ATOM 1176 C C . ALA A 1 153 ? -7.996 8.023 -6.216 1.00 88.62 153 ALA A C 1
ATOM 1178 O O . ALA A 1 153 ? -8.429 9.081 -6.685 1.00 88.62 153 ALA A O 1
ATOM 1179 N N . PRO A 1 154 ? -6.996 7.359 -6.820 1.00 84.88 154 PRO A N 1
ATOM 1180 C CA . PRO A 1 154 ? -6.312 7.865 -7.997 1.00 84.88 154 PRO A CA 1
ATOM 1181 C C . PRO A 1 154 ? -7.287 8.032 -9.160 1.00 84.88 154 PRO A C 1
ATOM 1183 O O . PRO A 1 154 ? -8.099 7.154 -9.456 1.00 84.88 154 PRO A O 1
ATOM 1186 N N . SER A 1 155 ? -7.153 9.141 -9.880 1.00 81.94 155 SER A N 1
ATOM 1187 C CA . SER A 1 155 ? -7.927 9.405 -11.092 1.00 81.94 155 SER A CA 1
ATOM 1188 C C . SER A 1 155 ? -7.010 9.645 -12.286 1.00 81.94 155 SER A C 1
ATOM 1190 O O . SER A 1 155 ? -5.822 9.913 -12.133 1.00 81.94 155 SER A O 1
ATOM 1192 N N . ALA A 1 156 ? -7.566 9.604 -13.500 1.00 73.50 156 ALA A N 1
ATOM 1193 C CA . ALA A 1 156 ? -6.810 9.933 -14.709 1.00 73.50 156 ALA A CA 1
ATOM 1194 C C . ALA A 1 156 ? -6.264 11.376 -14.705 1.00 73.50 156 ALA A C 1
ATOM 1196 O O . ALA A 1 156 ? -5.274 11.650 -15.369 1.00 73.50 156 ALA A O 1
ATOM 1197 N N . ARG A 1 157 ? -6.908 12.295 -13.970 1.00 71.25 157 ARG A N 1
ATOM 1198 C CA . ARG A 1 157 ? -6.496 13.707 -13.871 1.00 71.25 157 ARG A CA 1
ATOM 1199 C C . ARG A 1 157 ? -5.516 13.970 -12.734 1.00 71.25 157 ARG A C 1
ATOM 1201 O O . ARG A 1 157 ? -4.746 14.915 -12.812 1.00 71.25 157 ARG A O 1
ATOM 1208 N N . ARG A 1 158 ? -5.592 13.169 -11.672 1.00 74.12 158 ARG A N 1
ATOM 1209 C CA . ARG A 1 158 ? -4.729 13.245 -10.490 1.00 74.12 158 ARG A CA 1
ATOM 1210 C C . ARG A 1 158 ? -4.305 11.836 -10.102 1.00 74.12 158 ARG A C 1
ATOM 1212 O O . ARG A 1 158 ? -4.932 11.216 -9.237 1.00 74.12 158 ARG A O 1
ATOM 1219 N N . PRO A 1 159 ? -3.313 11.282 -10.804 1.00 79.75 159 PRO A N 1
ATOM 1220 C CA . PRO A 1 159 ? -2.792 9.978 -10.465 1.00 79.75 159 PRO A CA 1
ATOM 1221 C C . PRO A 1 159 ? -1.869 10.099 -9.248 1.00 79.75 159 PRO A C 1
ATOM 1223 O O . PRO A 1 159 ? -0.669 10.285 -9.401 1.00 79.75 159 PRO A O 1
ATOM 1226 N N . SER A 1 160 ? -2.442 10.006 -8.049 1.00 83.44 160 SER A N 1
ATOM 1227 C CA . SER A 1 160 ? -1.696 9.990 -6.788 1.00 83.44 160 SER A CA 1
ATOM 1228 C C . SER A 1 160 ? -1.737 8.597 -6.164 1.00 83.44 160 SER A C 1
ATOM 1230 O O . SER A 1 160 ? -2.820 8.018 -6.056 1.00 83.44 160 SER A O 1
ATOM 1232 N N . TYR A 1 161 ? -0.592 8.046 -5.767 1.00 84.75 161 TYR A N 1
ATOM 1233 C CA . TYR A 1 161 ? -0.484 6.692 -5.221 1.00 84.75 161 TYR A CA 1
ATOM 1234 C C . TYR A 1 161 ? 0.500 6.624 -4.055 1.00 84.75 161 TYR A C 1
ATOM 1236 O O . TYR A 1 161 ? 1.455 7.384 -3.988 1.00 84.75 161 TYR A O 1
ATOM 1244 N N . TYR A 1 162 ? 0.352 5.620 -3.198 1.00 87.94 162 TYR A N 1
ATOM 1245 C CA . TYR A 1 162 ? 1.518 4.997 -2.562 1.00 87.94 162 TYR A CA 1
ATOM 1246 C C . TYR A 1 162 ? 1.753 3.610 -3.175 1.00 87.94 162 TYR A C 1
ATOM 1248 O O . TYR A 1 162 ? 0.963 3.112 -3.984 1.00 87.94 162 TYR A O 1
ATOM 1256 N N . CYS A 1 163 ? 2.867 2.982 -2.813 1.00 91.19 163 CYS A N 1
ATOM 1257 C CA . CYS A 1 163 ? 3.404 1.822 -3.514 1.00 91.19 163 CYS A CA 1
ATOM 1258 C C . CYS A 1 163 ? 2.416 0.656 -3.705 1.00 91.19 163 CYS A C 1
ATOM 1260 O O . CYS A 1 163 ? 2.217 0.199 -4.831 1.00 91.19 163 CYS A O 1
ATOM 1262 N N . ALA A 1 164 ? 1.752 0.199 -2.641 1.00 93.75 164 ALA A N 1
ATOM 1263 C CA . ALA A 1 164 ? 0.862 -0.958 -2.721 1.00 93.75 164 ALA A CA 1
ATOM 1264 C C . ALA A 1 164 ? -0.495 -0.636 -3.365 1.00 93.75 164 ALA A C 1
ATOM 1266 O O . ALA A 1 164 ? -1.077 -1.502 -4.019 1.00 93.75 164 ALA A O 1
ATOM 1267 N N . GLU A 1 165 ? -0.969 0.609 -3.280 1.00 94.94 165 GLU A N 1
ATOM 1268 C CA . GLU A 1 165 ? -2.166 1.048 -4.001 1.00 94.94 165 GLU A CA 1
ATOM 1269 C C . GLU A 1 165 ? -1.943 1.053 -5.518 1.00 94.94 165 GLU A C 1
ATOM 1271 O O . GLU A 1 165 ? -2.829 0.619 -6.261 1.00 94.94 165 GLU A O 1
ATOM 1276 N N . LEU A 1 166 ? -0.771 1.499 -5.995 1.00 94.75 166 LEU A N 1
ATOM 1277 C CA . LEU A 1 166 ? -0.417 1.420 -7.418 1.00 94.75 166 LEU A CA 1
ATOM 1278 C C . LEU A 1 166 ? -0.521 -0.025 -7.910 1.00 94.75 166 LEU A C 1
ATOM 1280 O O . LEU A 1 166 ? -1.159 -0.303 -8.924 1.00 94.75 166 LEU A O 1
ATOM 1284 N N . VAL A 1 167 ? 0.070 -0.949 -7.154 1.00 96.19 167 VAL A N 1
ATOM 1285 C CA . VAL A 1 167 ? 0.062 -2.378 -7.457 1.00 96.19 167 VAL A CA 1
ATOM 1286 C C . VAL A 1 167 ? -1.359 -2.955 -7.441 1.00 96.19 167 VAL A C 1
ATOM 1288 O O . VAL A 1 167 ? -1.747 -3.665 -8.373 1.00 96.19 167 VAL A O 1
ATOM 1291 N N . ALA A 1 168 ? -2.153 -2.647 -6.412 1.00 96.06 168 ALA A N 1
ATOM 1292 C CA . ALA A 1 168 ? -3.530 -3.121 -6.289 1.00 96.06 168 ALA A CA 1
ATOM 1293 C C . ALA A 1 168 ? -4.392 -2.663 -7.475 1.00 96.06 168 ALA A C 1
ATOM 1295 O O . ALA A 1 168 ? -5.108 -3.470 -8.071 1.00 96.06 168 ALA A O 1
ATOM 1296 N N . ASN A 1 169 ? -4.252 -1.399 -7.889 1.00 95.19 169 ASN A N 1
ATOM 1297 C CA . ASN A 1 169 ? -4.925 -0.871 -9.072 1.00 95.19 169 ASN A CA 1
ATOM 1298 C C . ASN A 1 169 ? -4.426 -1.513 -10.374 1.00 95.19 169 ASN A C 1
ATOM 1300 O O . ASN A 1 169 ? -5.237 -1.840 -11.242 1.00 95.19 169 ASN A O 1
ATOM 1304 N N . ALA A 1 170 ? -3.117 -1.734 -10.502 1.00 95.88 170 ALA A N 1
ATOM 1305 C CA . ALA A 1 170 ? -2.517 -2.319 -11.695 1.00 95.88 170 ALA A CA 1
ATOM 1306 C C . ALA A 1 170 ? -2.969 -3.762 -11.945 1.00 95.88 170 ALA A C 1
ATOM 1308 O O . ALA A 1 170 ? -3.270 -4.125 -13.081 1.00 95.88 170 ALA A O 1
ATOM 1309 N N . TYR A 1 171 ? -3.079 -4.583 -10.900 1.00 95.94 171 TYR A N 1
ATOM 1310 C CA . TYR A 1 171 ? -3.606 -5.944 -11.033 1.00 95.94 171 TYR A CA 1
ATOM 1311 C C . TYR A 1 171 ? -5.142 -5.992 -10.985 1.00 95.94 171 TYR A C 1
ATOM 1313 O O . TYR A 1 171 ? -5.755 -6.881 -11.582 1.00 95.94 171 TYR A O 1
ATOM 1321 N N . GLY A 1 172 ? -5.788 -5.010 -10.351 1.00 92.06 172 GLY A N 1
ATOM 1322 C CA . GLY A 1 172 ? -7.243 -4.854 -10.306 1.00 92.06 172 GLY A CA 1
ATOM 1323 C C . GLY A 1 172 ? -7.958 -5.965 -9.536 1.00 92.06 172 GLY A C 1
ATOM 1324 O O . GLY A 1 172 ? -9.042 -6.383 -9.941 1.00 92.06 172 GLY A O 1
ATOM 1325 N N . ARG A 1 173 ? -7.325 -6.481 -8.475 1.00 92.56 173 ARG A N 1
ATOM 1326 C CA . ARG A 1 173 ? -7.928 -7.441 -7.542 1.00 92.56 173 ARG A CA 1
ATOM 1327 C C . ARG A 1 173 ? -8.660 -6.679 -6.443 1.00 92.56 173 ARG A C 1
ATOM 1329 O O . ARG A 1 173 ? -8.062 -5.818 -5.816 1.00 92.56 173 ARG A O 1
ATOM 1336 N N . THR A 1 174 ? -9.895 -7.067 -6.148 1.00 94.00 174 THR A N 1
ATOM 1337 C CA . THR A 1 174 ? -10.607 -6.598 -4.953 1.00 94.00 174 THR A CA 1
ATOM 1338 C C . THR A 1 174 ? -10.017 -7.235 -3.698 1.00 94.00 174 THR A C 1
ATOM 1340 O O . THR A 1 174 ? -9.834 -8.452 -3.655 1.00 94.00 174 THR A O 1
ATOM 1343 N N . PHE A 1 175 ? -9.739 -6.412 -2.690 1.00 94.56 175 PHE A N 1
ATOM 1344 C CA . PHE A 1 175 ? -9.300 -6.854 -1.368 1.00 94.56 175 PHE A CA 1
ATOM 1345 C C . PHE A 1 175 ? -10.436 -6.706 -0.361 1.00 94.56 175 PHE A C 1
ATOM 1347 O O . PHE A 1 175 ? -11.287 -5.834 -0.539 1.00 94.56 175 PHE A O 1
ATOM 1354 N N . THR A 1 176 ? -10.440 -7.523 0.690 1.00 93.75 176 THR A N 1
ATOM 1355 C CA . THR A 1 176 ? -11.454 -7.455 1.752 1.00 93.75 176 THR A CA 1
ATOM 1356 C C . THR A 1 176 ? -10.878 -6.998 3.083 1.00 93.75 176 THR A C 1
ATOM 1358 O O . THR A 1 176 ? -9.673 -7.080 3.336 1.00 93.75 176 THR A O 1
ATOM 1361 N N . ARG A 1 177 ? -11.755 -6.530 3.974 1.00 90.88 177 ARG A N 1
ATOM 1362 C CA . ARG A 1 177 ? -11.374 -6.064 5.312 1.00 90.88 177 ARG A CA 1
ATOM 1363 C C . ARG A 1 177 ? -10.686 -7.158 6.131 1.00 90.88 177 ARG A C 1
ATOM 1365 O O . ARG A 1 177 ? -9.722 -6.896 6.844 1.00 90.88 177 ARG A O 1
ATOM 1372 N N . GLY A 1 178 ? -11.135 -8.403 5.990 1.00 87.62 178 GLY A N 1
ATOM 1373 C CA . GLY A 1 178 ? -10.546 -9.570 6.640 1.00 87.62 178 GLY A CA 1
ATOM 1374 C C . GLY A 1 178 ? -9.100 -9.838 6.233 1.00 87.62 178 GLY A C 1
ATOM 1375 O O . GLY A 1 178 ? -8.349 -10.430 7.002 1.00 87.62 178 GLY A O 1
ATOM 1376 N N . GLU A 1 179 ? -8.681 -9.376 5.055 1.00 88.69 179 GLU A N 1
ATOM 1377 C CA . GLU A 1 179 ? -7.301 -9.523 4.604 1.00 88.69 179 GLU A CA 1
ATOM 1378 C C . GLU A 1 179 ? -6.344 -8.551 5.285 1.00 88.69 179 GLU A C 1
ATOM 1380 O O . GLU A 1 179 ? -5.141 -8.790 5.223 1.00 88.69 179 GLU A O 1
ATOM 1385 N N . MET A 1 180 ? -6.835 -7.500 5.952 1.00 86.62 180 MET A N 1
ATOM 1386 C CA . MET A 1 180 ? -6.014 -6.547 6.710 1.00 86.62 180 MET A CA 1
ATOM 1387 C C . MET A 1 180 ? -5.483 -7.122 8.030 1.00 86.62 180 MET A C 1
ATOM 1389 O O . MET A 1 180 ? -4.609 -6.523 8.647 1.00 86.62 180 MET A O 1
ATOM 1393 N N . ILE A 1 181 ? -5.994 -8.273 8.470 1.00 81.00 181 ILE A N 1
ATOM 1394 C CA . ILE A 1 181 ? -5.626 -8.870 9.755 1.00 81.00 181 ILE A CA 1
ATOM 1395 C C . ILE A 1 181 ? -4.208 -9.453 9.684 1.00 81.00 181 ILE A C 1
ATOM 1397 O O . ILE A 1 181 ? -3.946 -10.300 8.820 1.00 81.00 181 ILE A O 1
ATOM 1401 N N . PRO A 1 182 ? -3.283 -9.032 10.568 1.00 69.44 182 PRO A N 1
ATOM 1402 C CA . PRO A 1 182 ? -1.921 -9.543 10.556 1.00 69.44 182 PRO A CA 1
ATOM 1403 C C . PRO A 1 182 ? -1.835 -10.989 11.102 1.00 69.44 182 PRO A C 1
ATOM 1405 O O . PRO A 1 182 ? -2.669 -11.394 11.914 1.00 69.44 182 PRO A O 1
ATOM 1408 N N . PRO A 1 183 ? -0.805 -11.774 10.710 1.00 59.25 183 PRO A N 1
ATOM 1409 C CA . PRO A 1 183 ? -0.576 -13.172 11.114 1.00 59.25 183 PRO A CA 1
ATOM 1410 C C . PRO A 1 183 ? -0.463 -13.444 12.615 1.00 59.25 183 PRO A C 1
ATOM 1412 O O . PRO A 1 183 ? -0.723 -14.550 13.083 1.00 59.25 183 PRO A O 1
ATOM 1415 N N . GLN A 1 184 ? -0.058 -12.440 13.379 1.00 57.62 184 GLN A N 1
ATOM 1416 C CA . GLN A 1 184 ? 0.014 -12.520 14.826 1.00 57.62 184 GLN A CA 1
ATOM 1417 C C . GLN A 1 184 ? -1.060 -11.581 15.360 1.00 57.6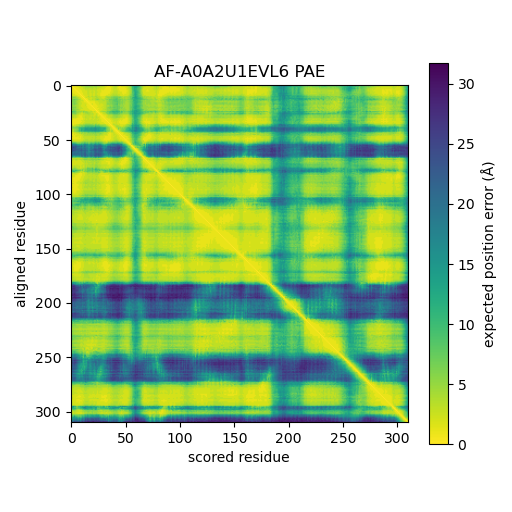2 184 GLN A C 1
ATOM 1419 O O . GLN A 1 184 ? -0.938 -10.367 15.241 1.00 57.62 184 GLN A O 1
ATOM 1424 N N . GLY A 1 185 ? -2.126 -12.138 15.942 1.00 44.62 185 GLY A N 1
ATOM 1425 C CA . GLY A 1 185 ? -3.252 -11.385 16.519 1.00 44.62 185 GLY A CA 1
ATOM 1426 C C . GLY A 1 185 ? -2.894 -10.516 17.736 1.00 44.62 185 GLY A C 1
ATOM 1427 O O . GLY A 1 185 ? -3.776 -10.108 18.482 1.00 44.62 185 GLY A O 1
ATOM 1428 N N . THR A 1 186 ? -1.608 -10.254 17.956 1.00 43.84 186 THR A N 1
ATOM 1429 C CA . THR A 1 186 ? -1.065 -9.406 19.011 1.00 43.84 186 THR A CA 1
ATOM 1430 C C . THR A 1 186 ? 0.092 -8.606 18.426 1.00 43.84 186 THR A C 1
ATOM 1432 O O . THR A 1 186 ? 1.256 -8.970 18.596 1.00 43.84 186 THR A O 1
ATOM 1435 N N . GLY A 1 187 ? -0.211 -7.510 17.729 1.00 41.47 187 GLY A N 1
ATOM 1436 C CA . GLY A 1 187 ? 0.791 -6.464 17.555 1.00 41.47 187 GLY A CA 1
ATOM 1437 C C . GLY A 1 187 ? 1.310 -6.079 18.942 1.00 41.47 187 GLY A C 1
ATOM 1438 O O . GLY A 1 187 ? 0.523 -5.884 19.876 1.00 41.47 187 GLY A O 1
ATOM 1439 N N . HIS A 1 188 ? 2.629 -6.043 19.126 1.00 40.56 188 HIS A N 1
ATOM 1440 C CA . HIS A 1 188 ? 3.188 -5.385 20.299 1.00 40.56 188 HIS A CA 1
ATOM 1441 C C . HIS A 1 188 ? 2.832 -3.912 20.158 1.00 40.56 188 HIS A C 1
ATOM 1443 O O . HIS A 1 188 ? 3.373 -3.227 19.292 1.00 40.56 188 HIS A O 1
ATOM 1449 N N . GLY A 1 189 ? 1.826 -3.506 20.939 1.00 42.31 189 GLY A N 1
ATOM 1450 C CA . GLY A 1 189 ? 1.197 -2.200 20.849 1.00 42.31 189 GLY A CA 1
ATOM 1451 C C . GLY A 1 189 ? 2.233 -1.095 20.730 1.00 42.31 189 GLY A C 1
ATOM 1452 O O . GLY A 1 189 ? 3.287 -1.123 21.368 1.00 42.31 189 GLY A O 1
ATOM 1453 N N . ILE A 1 190 ? 1.917 -0.137 19.875 1.00 43.56 190 ILE A N 1
ATOM 1454 C CA . ILE A 1 190 ? 2.639 1.117 19.765 1.00 43.56 190 ILE A CA 1
ATOM 1455 C C . ILE A 1 190 ? 2.443 1.823 21.117 1.00 43.56 190 ILE A C 1
ATOM 1457 O O . ILE A 1 190 ? 1.337 2.258 21.421 1.00 43.56 190 ILE A O 1
ATOM 1461 N N . GLY A 1 191 ? 3.461 1.768 21.982 1.00 38.69 191 GLY A N 1
ATOM 1462 C CA . GLY A 1 191 ? 3.407 2.299 23.345 1.00 38.69 191 GLY A CA 1
ATOM 1463 C C . GLY A 1 191 ? 3.380 3.826 23.381 1.00 38.69 191 GLY A C 1
ATOM 1464 O O . GLY A 1 191 ? 3.867 4.482 22.460 1.00 38.69 191 GLY A O 1
ATOM 1465 N N . ASP A 1 192 ? 2.815 4.357 24.460 1.00 33.88 192 ASP A N 1
ATOM 1466 C CA . ASP A 1 192 ? 2.582 5.782 24.698 1.00 33.88 192 ASP A CA 1
ATOM 1467 C C . ASP A 1 192 ? 3.908 6.494 24.999 1.00 33.88 192 ASP A C 1
ATOM 1469 O O . ASP A 1 192 ? 4.520 6.232 26.036 1.00 33.88 192 ASP A O 1
ATOM 1473 N N . ALA A 1 193 ? 4.378 7.351 24.087 1.00 34.44 193 ALA A N 1
ATOM 1474 C CA . ALA A 1 193 ? 5.256 8.490 24.389 1.00 34.44 193 ALA A CA 1
ATOM 1475 C C . ALA A 1 193 ? 5.724 9.177 23.101 1.00 34.44 193 ALA A C 1
ATOM 1477 O O . ALA A 1 193 ? 6.773 8.810 22.573 1.00 34.44 193 ALA A O 1
ATOM 1478 N N . ILE A 1 194 ? 5.025 10.226 22.657 1.00 35.78 194 ILE A N 1
ATOM 1479 C CA . ILE A 1 194 ? 5.678 11.400 22.056 1.00 35.78 194 ILE A CA 1
ATOM 1480 C C . ILE A 1 194 ? 4.870 12.646 22.450 1.00 35.78 194 ILE A C 1
ATOM 1482 O O . ILE A 1 194 ? 3.760 12.860 21.970 1.00 35.78 194 ILE A O 1
ATOM 1486 N N . ASP A 1 195 ? 5.449 13.471 23.316 1.00 35.78 195 ASP A N 1
ATOM 1487 C CA . ASP A 1 195 ? 4.955 14.811 23.626 1.00 35.78 195 ASP A CA 1
ATOM 1488 C C . ASP A 1 195 ? 5.635 15.789 22.666 1.00 35.78 195 ASP A C 1
ATOM 1490 O O . ASP A 1 195 ? 6.860 15.826 22.639 1.00 35.78 195 ASP A O 1
ATOM 1494 N N . GLU A 1 196 ? 4.863 16.499 21.838 1.00 43.62 196 GLU A N 1
ATOM 1495 C CA . GLU A 1 196 ? 5.221 17.783 21.213 1.00 43.62 196 GLU A CA 1
ATOM 1496 C C . GLU A 1 196 ? 4.091 18.233 20.267 1.00 43.62 196 GLU A C 1
ATOM 1498 O O . GLU A 1 196 ? 3.461 17.419 19.606 1.00 43.62 196 GLU A O 1
ATOM 1503 N N . SER A 1 197 ? 3.792 19.531 20.198 1.00 44.00 197 SER A N 1
ATOM 1504 C CA . SER A 1 197 ? 2.620 20.093 19.493 1.00 44.00 197 SER A CA 1
ATOM 1505 C C . SER A 1 197 ? 2.957 20.834 18.188 1.00 44.00 197 SER A C 1
ATOM 1507 O O . SER A 1 197 ? 2.064 21.212 17.430 1.00 44.00 197 SER A O 1
ATOM 1509 N N . TRP A 1 198 ? 4.242 21.020 17.876 1.00 44.19 198 TRP A N 1
ATOM 1510 C CA . TRP A 1 198 ? 4.695 21.827 16.736 1.00 44.19 198 TRP A CA 1
ATOM 1511 C C . TRP A 1 198 ? 4.603 21.103 15.379 1.00 44.19 198 TRP A C 1
ATOM 1513 O O . TRP A 1 198 ? 4.440 21.752 14.346 1.00 44.19 198 TRP A O 1
ATOM 1523 N N . TRP A 1 199 ? 4.627 19.768 15.356 1.00 49.91 199 TRP A N 1
ATOM 1524 C CA . TRP A 1 199 ? 4.526 18.985 14.118 1.00 49.91 199 TRP A CA 1
ATOM 1525 C C . TRP A 1 199 ? 3.084 18.851 13.599 1.00 49.91 199 TRP A C 1
ATOM 1527 O O . TRP A 1 199 ? 2.910 18.557 12.425 1.00 49.91 199 TRP A O 1
ATOM 1537 N N . PHE A 1 200 ? 2.043 19.131 14.402 1.00 45.88 200 PHE A N 1
ATOM 1538 C CA . PHE A 1 200 ? 0.652 19.181 13.913 1.00 45.88 200 PHE A CA 1
ATOM 1539 C C . PHE A 1 200 ? 0.456 20.342 12.924 1.00 45.88 200 PHE A C 1
ATOM 1541 O O . PHE A 1 200 ? -0.229 20.203 11.914 1.00 45.88 200 PHE A O 1
ATOM 1548 N N . ALA A 1 201 ? 1.125 21.474 13.170 1.00 48.09 201 ALA A N 1
ATOM 1549 C CA . ALA A 1 201 ? 1.171 22.601 12.242 1.00 48.09 201 ALA A CA 1
ATOM 1550 C C . ALA A 1 201 ? 1.985 22.274 10.979 1.00 48.09 201 ALA A C 1
ATOM 1552 O O . ALA A 1 201 ? 1.608 22.702 9.895 1.00 48.09 201 ALA A O 1
ATOM 1553 N N . TRP A 1 202 ? 3.063 21.490 11.105 1.00 49.25 202 TRP A N 1
ATOM 1554 C CA . TRP A 1 202 ? 3.837 20.992 9.962 1.00 49.25 202 TRP A CA 1
ATOM 1555 C C . TRP A 1 202 ? 3.047 19.974 9.129 1.00 49.25 202 TRP A C 1
ATOM 1557 O O . TRP A 1 202 ? 3.041 20.077 7.911 1.00 49.25 202 TRP A O 1
ATOM 1567 N N . LEU A 1 203 ? 2.303 19.066 9.770 1.00 52.94 203 LEU A N 1
ATOM 1568 C CA . LEU A 1 203 ? 1.386 18.135 9.119 1.00 52.94 203 LEU A CA 1
ATOM 1569 C C . LEU A 1 203 ? 0.344 18.899 8.307 1.00 52.94 203 LEU A C 1
ATOM 1571 O O . LEU A 1 203 ? 0.209 18.655 7.119 1.00 52.94 203 LEU A O 1
ATOM 1575 N N . LEU A 1 204 ? -0.345 19.862 8.930 1.00 53.00 204 LEU A N 1
ATOM 1576 C CA . LEU A 1 204 ? -1.319 20.716 8.250 1.00 53.00 204 LEU A CA 1
ATOM 1577 C C . LEU A 1 204 ? -0.707 21.480 7.071 1.00 53.00 204 LEU A C 1
ATOM 1579 O O . LEU A 1 204 ? -1.420 21.708 6.107 1.00 53.00 204 LEU A O 1
ATOM 1583 N N . ARG A 1 205 ? 0.586 21.823 7.128 1.00 49.62 205 ARG A N 1
ATOM 1584 C CA . ARG A 1 205 ? 1.338 22.470 6.041 1.00 49.62 205 ARG A CA 1
ATOM 1585 C C . ARG A 1 205 ? 1.684 21.513 4.900 1.00 49.62 205 ARG A C 1
ATOM 1587 O O . ARG A 1 205 ? 1.508 21.864 3.751 1.00 49.62 205 ARG A O 1
ATOM 1594 N N . LEU A 1 206 ? 2.098 20.291 5.228 1.00 51.22 206 LEU A N 1
ATOM 1595 C CA . LEU A 1 206 ? 2.314 19.201 4.273 1.00 51.22 206 LEU A CA 1
ATOM 1596 C C . LEU A 1 206 ? 1.022 18.831 3.544 1.00 51.22 206 LEU A C 1
ATOM 1598 O O . LEU A 1 206 ? 1.017 18.584 2.344 1.00 51.22 206 LEU A O 1
ATOM 1602 N N . PHE A 1 207 ? -0.074 18.817 4.304 1.00 51.84 207 PHE A N 1
ATOM 1603 C CA . PHE A 1 207 ? -1.414 18.765 3.764 1.00 51.84 207 PHE A CA 1
ATOM 1604 C C . PHE A 1 207 ? -1.628 19.969 2.842 1.00 51.84 207 PHE A C 1
ATOM 1606 O O . PHE A 1 207 ? -1.941 19.726 1.691 1.00 51.84 207 PHE A O 1
ATOM 1613 N N . ASP A 1 208 ? -1.424 21.215 3.295 1.00 47.78 208 ASP A N 1
ATOM 1614 C CA . ASP A 1 208 ? -1.631 22.460 2.519 1.00 47.78 208 ASP A CA 1
ATOM 1615 C C . ASP A 1 208 ? -0.868 22.479 1.173 1.00 47.78 208 ASP A C 1
ATOM 1617 O O . ASP A 1 208 ? -1.445 22.819 0.142 1.00 47.78 208 ASP A O 1
ATOM 1621 N N . ASP A 1 209 ? 0.381 22.006 1.156 1.00 46.31 209 ASP A N 1
ATOM 1622 C CA . ASP A 1 209 ? 1.231 21.933 -0.041 1.00 46.31 209 ASP A CA 1
ATOM 1623 C C . ASP A 1 209 ? 0.804 20.793 -1.000 1.00 46.31 209 ASP A C 1
ATOM 1625 O O . ASP A 1 209 ? 0.878 20.933 -2.221 1.00 46.31 209 ASP A O 1
ATOM 1629 N N . GLU A 1 210 ? 0.262 19.680 -0.481 1.00 49.59 210 GLU A N 1
ATOM 1630 C CA . GLU A 1 210 ? -0.424 18.634 -1.272 1.00 49.59 210 GLU A CA 1
ATOM 1631 C C . GLU A 1 210 ? -1.833 19.106 -1.742 1.00 49.59 210 GLU A C 1
ATOM 1633 O O . GLU A 1 210 ? -2.460 18.485 -2.608 1.00 49.59 210 GLU A O 1
ATOM 1638 N N . ILE A 1 211 ? -2.334 20.218 -1.176 1.00 46.94 211 ILE A N 1
ATOM 1639 C CA . ILE A 1 211 ? -3.721 20.720 -1.214 1.00 46.94 211 ILE A CA 1
ATOM 1640 C C . ILE A 1 211 ? -3.946 21.885 -2.181 1.00 46.94 211 ILE A C 1
ATOM 1642 O O . ILE A 1 211 ? -5.082 22.350 -2.272 1.00 46.94 211 ILE A O 1
ATOM 1646 N N . ASP A 1 212 ? -2.980 22.311 -2.997 1.00 40.75 212 ASP A N 1
ATOM 1647 C CA . ASP A 1 212 ? -3.249 23.314 -4.040 1.00 40.75 212 ASP A CA 1
ATOM 1648 C C . ASP A 1 212 ? -4.227 22.751 -5.112 1.00 40.75 212 ASP A C 1
ATOM 1650 O O . ASP A 1 212 ? -3.878 22.158 -6.138 1.00 40.75 212 ASP A O 1
ATOM 1654 N N . GLY A 1 213 ? -5.531 22.875 -4.823 1.00 51.62 213 GLY A N 1
ATOM 1655 C CA . GLY A 1 213 ? -6.662 22.387 -5.608 1.00 51.62 213 GLY A CA 1
ATOM 1656 C C . GLY A 1 213 ? -7.476 21.215 -5.028 1.00 51.62 213 GLY A C 1
ATOM 1657 O O . GLY A 1 213 ? -8.212 20.595 -5.807 1.00 51.62 213 GLY A O 1
ATOM 1658 N N . ILE A 1 214 ? -7.381 20.862 -3.740 1.00 53.97 214 ILE A N 1
ATOM 1659 C CA . ILE A 1 214 ? -8.195 19.780 -3.138 1.00 53.97 214 ILE A CA 1
ATOM 1660 C C . ILE A 1 214 ? -9.697 20.119 -3.089 1.00 53.97 214 ILE A C 1
ATOM 1662 O O . ILE A 1 214 ? -10.113 21.261 -2.880 1.00 53.97 214 ILE A O 1
ATOM 1666 N N . ARG A 1 215 ? -10.547 19.106 -3.313 1.00 60.44 215 ARG A N 1
ATOM 1667 C CA . ARG A 1 215 ? -12.012 19.249 -3.236 1.00 60.44 215 ARG A CA 1
ATOM 1668 C C . ARG A 1 215 ? -12.463 19.184 -1.775 1.00 60.44 215 ARG A C 1
ATOM 1670 O O . ARG A 1 215 ? -11.918 18.425 -0.984 1.00 60.44 215 ARG A O 1
ATOM 1677 N N . VAL A 1 216 ? -13.524 19.917 -1.431 1.00 68.12 216 VAL A N 1
ATOM 1678 C CA . VAL A 1 216 ? -14.080 20.004 -0.060 1.00 68.12 216 VAL A CA 1
ATOM 1679 C C . VAL A 1 216 ? -14.278 18.635 0.611 1.00 68.12 216 VAL A C 1
ATOM 1681 O O . VAL A 1 216 ? -14.095 18.511 1.821 1.00 68.12 216 VAL A O 1
ATOM 1684 N N . ASP A 1 217 ? -14.637 17.607 -0.158 1.00 71.31 217 ASP A N 1
ATOM 1685 C CA . ASP A 1 217 ? -14.918 16.267 0.366 1.00 71.31 217 ASP A CA 1
ATOM 1686 C C . ASP A 1 217 ? -13.652 15.502 0.796 1.00 71.31 217 ASP A C 1
ATOM 1688 O O . ASP A 1 217 ? -13.670 14.821 1.820 1.00 71.31 217 ASP A O 1
ATOM 1692 N N . GLU A 1 218 ? -12.550 15.651 0.057 1.00 72.50 218 GLU A N 1
ATOM 1693 C CA . GLU A 1 218 ? -11.239 15.063 0.378 1.00 72.50 218 GLU A CA 1
ATOM 1694 C C . GLU A 1 218 ? -10.692 15.671 1.676 1.00 72.50 218 GLU A C 1
ATOM 1696 O O . GLU A 1 218 ? -10.318 14.946 2.600 1.00 72.50 218 GLU A O 1
ATOM 1701 N N . TRP A 1 219 ? -10.748 17.003 1.786 1.00 73.56 219 TRP A N 1
ATOM 1702 C CA . TRP A 1 219 ? -10.321 17.720 2.986 1.00 73.56 219 TRP A CA 1
ATOM 1703 C C . TRP A 1 219 ? -11.160 17.339 4.206 1.00 73.56 219 TRP A C 1
ATOM 1705 O O . TRP A 1 219 ? -10.617 17.009 5.257 1.00 73.56 219 TRP A O 1
ATOM 1715 N N . ARG A 1 220 ? -12.492 17.290 4.054 1.00 79.62 220 ARG A N 1
ATOM 1716 C CA . ARG A 1 220 ? -13.403 16.890 5.134 1.00 79.62 220 ARG A CA 1
ATOM 1717 C C . ARG A 1 220 ? -13.100 15.484 5.645 1.00 79.62 220 ARG A C 1
ATOM 1719 O O . ARG A 1 220 ? -13.070 15.290 6.857 1.00 79.62 220 ARG A O 1
ATOM 1726 N N . ALA A 1 221 ? -12.883 14.522 4.747 1.00 85.00 221 ALA A N 1
ATOM 1727 C CA . ALA A 1 221 ? -12.566 13.152 5.137 1.00 85.00 221 ALA A CA 1
ATOM 1728 C C . ALA A 1 221 ? -11.237 13.085 5.906 1.00 85.00 221 ALA A C 1
ATOM 1730 O O . ALA A 1 221 ? -11.168 12.450 6.959 1.00 85.00 221 ALA A O 1
ATOM 1731 N N . ALA A 1 222 ? -10.199 13.771 5.413 1.00 81.62 222 ALA A N 1
ATOM 1732 C CA . ALA A 1 222 ? -8.898 13.811 6.075 1.00 81.62 222 ALA A CA 1
ATOM 1733 C C . ALA A 1 222 ? -8.992 14.473 7.459 1.00 81.62 222 ALA A C 1
ATOM 1735 O O . ALA A 1 222 ? -8.502 13.918 8.440 1.00 81.62 222 ALA A O 1
ATOM 1736 N N . THR A 1 223 ? -9.688 15.610 7.570 1.00 82.56 223 THR A N 1
ATOM 1737 C CA . THR A 1 223 ? -9.922 16.288 8.853 1.00 82.56 223 THR A CA 1
ATOM 1738 C C . THR A 1 223 ? -10.716 15.421 9.832 1.00 82.56 223 THR A C 1
ATOM 1740 O O . THR A 1 223 ? -10.400 15.421 11.017 1.00 82.56 223 THR A O 1
ATOM 1743 N N . GLU A 1 224 ? -11.715 14.658 9.372 1.00 86.38 224 GLU A N 1
ATOM 1744 C CA . GLU A 1 224 ? -12.472 13.732 10.227 1.00 86.38 224 GLU A CA 1
ATOM 1745 C C . GLU A 1 224 ? -11.554 12.656 10.827 1.00 86.38 224 GLU A C 1
ATOM 1747 O O . GLU A 1 224 ? -11.533 12.483 12.046 1.00 86.38 224 GLU A O 1
ATOM 1752 N N . LEU A 1 225 ? -10.753 11.979 9.994 1.00 88.81 225 LEU A N 1
ATOM 1753 C CA . LEU A 1 225 ? -9.807 10.963 10.462 1.00 88.81 225 LEU A CA 1
ATOM 1754 C C . LEU A 1 225 ? -8.797 11.556 11.451 1.00 88.81 225 LEU A C 1
ATOM 1756 O O . LEU A 1 225 ? -8.619 11.023 12.545 1.00 88.81 225 LEU A O 1
ATOM 1760 N N . MET A 1 226 ? -8.168 12.675 11.089 1.00 84.25 226 MET A N 1
ATOM 1761 C CA . MET A 1 226 ? -7.176 13.328 11.945 1.00 84.25 226 MET A CA 1
ATOM 1762 C C . MET A 1 226 ? -7.795 13.833 13.248 1.00 84.25 226 MET A C 1
ATOM 1764 O O . MET A 1 226 ? -7.162 13.733 14.292 1.00 84.25 226 MET A O 1
ATOM 1768 N N . GLY A 1 227 ? -9.039 14.316 13.219 1.00 79.81 227 GLY A N 1
ATOM 1769 C CA . GLY A 1 227 ? -9.778 14.730 14.408 1.00 79.81 227 GLY A CA 1
ATOM 1770 C C . GLY A 1 227 ? -10.059 13.569 15.362 1.00 79.81 227 GLY A C 1
ATOM 1771 O O . GLY A 1 227 ? -9.876 13.719 16.569 1.00 79.81 227 GLY A O 1
ATOM 1772 N N . ILE A 1 228 ? -10.440 12.398 14.837 1.00 86.62 228 ILE A N 1
ATOM 1773 C CA . ILE A 1 228 ? -10.617 11.181 15.647 1.00 86.62 228 ILE A CA 1
ATOM 1774 C C . ILE A 1 228 ? -9.287 10.779 16.287 1.00 86.62 228 ILE A C 1
ATOM 1776 O O . ILE A 1 228 ? -9.240 10.565 17.498 1.00 86.62 228 ILE A O 1
ATOM 1780 N N . LEU A 1 229 ? -8.215 10.701 15.495 1.00 84.75 229 LEU A N 1
ATOM 1781 C CA . LEU A 1 229 ? -6.899 10.295 15.985 1.00 84.75 229 LEU A CA 1
ATOM 1782 C C . LEU A 1 229 ? -6.355 11.291 17.015 1.00 84.75 229 LEU A C 1
ATOM 1784 O O . LEU A 1 229 ? -5.965 10.885 18.099 1.00 84.75 229 LEU A O 1
ATOM 1788 N N . ALA A 1 230 ? -6.411 12.595 16.750 1.00 82.75 230 ALA A N 1
ATOM 1789 C CA . ALA A 1 230 ? -5.945 13.614 17.687 1.00 82.75 230 ALA A CA 1
ATOM 1790 C C . ALA A 1 230 ? -6.726 13.609 19.011 1.00 82.75 230 ALA A C 1
ATOM 1792 O O . ALA A 1 230 ? -6.147 13.857 20.062 1.00 82.75 230 ALA A O 1
ATOM 1793 N N . ALA A 1 231 ? -8.030 13.322 18.980 1.00 81.44 231 ALA A N 1
ATOM 1794 C CA . ALA A 1 231 ? -8.857 13.317 20.183 1.00 81.44 231 ALA A CA 1
ATOM 1795 C C . ALA A 1 231 ? -8.790 12.001 20.976 1.00 81.44 231 ALA A C 1
ATOM 1797 O O . ALA A 1 231 ? -9.056 12.010 22.178 1.00 81.44 231 ALA A O 1
ATOM 1798 N N . ARG A 1 232 ? -8.526 10.865 20.313 1.00 84.69 232 ARG A N 1
ATOM 1799 C CA . ARG A 1 232 ? -8.726 9.526 20.903 1.00 84.69 232 ARG A CA 1
ATOM 1800 C C . ARG A 1 232 ? -7.554 8.553 20.762 1.00 84.69 232 ARG A C 1
ATOM 1802 O O . ARG A 1 232 ? -7.581 7.525 21.426 1.00 84.69 232 ARG A O 1
ATOM 1809 N N . ASP A 1 233 ? -6.561 8.845 19.928 1.00 82.44 233 ASP A N 1
ATOM 1810 C CA . ASP A 1 233 ? -5.366 8.011 19.713 1.00 82.44 233 ASP A CA 1
ATOM 1811 C C . ASP A 1 233 ? -4.166 8.895 19.311 1.00 82.44 233 ASP A C 1
ATOM 1813 O O . ASP A 1 233 ? -3.506 8.689 18.287 1.00 82.44 233 ASP A O 1
ATOM 1817 N N . GLN A 1 234 ? -3.940 9.965 20.087 1.00 82.00 234 GLN A N 1
ATOM 1818 C CA . GLN A 1 234 ? -2.982 11.020 19.744 1.00 82.00 234 GLN A CA 1
ATOM 1819 C C . GLN A 1 234 ? -1.558 10.469 19.634 1.00 82.00 234 GLN A C 1
ATOM 1821 O O . GLN A 1 234 ? -0.849 10.812 18.690 1.00 82.00 234 GLN A O 1
ATOM 1826 N N . ASP A 1 235 ? -1.160 9.581 20.548 1.00 80.50 235 ASP A N 1
ATOM 1827 C CA . ASP A 1 235 ? 0.167 8.960 20.551 1.00 80.50 235 ASP A CA 1
ATOM 1828 C C . ASP A 1 235 ? 0.447 8.194 19.257 1.00 80.50 235 ASP A C 1
ATOM 1830 O O . ASP A 1 235 ? 1.544 8.286 18.698 1.00 80.50 235 ASP A O 1
ATOM 1834 N N . PHE A 1 236 ? -0.554 7.477 18.739 1.00 83.19 236 PHE A N 1
ATOM 1835 C CA . PHE A 1 236 ? -0.443 6.805 17.452 1.00 83.19 236 PHE A CA 1
ATOM 1836 C C . PHE A 1 236 ? -0.267 7.808 16.311 1.00 83.19 236 PHE A C 1
ATOM 1838 O O . PHE A 1 236 ? 0.611 7.616 15.468 1.00 83.19 236 PHE A O 1
ATOM 1845 N N . LEU A 1 237 ? -1.064 8.882 16.286 1.00 82.06 237 LEU A N 1
ATOM 1846 C CA . LEU A 1 237 ? -0.942 9.920 15.261 1.00 82.06 237 LEU A CA 1
ATOM 1847 C C . LEU A 1 237 ? 0.470 10.511 15.244 1.00 82.06 237 LEU A C 1
ATOM 1849 O O . LEU A 1 237 ? 1.073 10.612 14.177 1.00 82.06 237 LEU A O 1
ATOM 1853 N N . VAL A 1 238 ? 1.022 10.838 16.417 1.00 77.75 238 VAL A N 1
ATOM 1854 C CA . VAL A 1 238 ? 2.376 11.397 16.520 1.00 77.75 238 VAL A CA 1
ATOM 1855 C C . VAL A 1 238 ? 3.410 10.423 15.969 1.00 77.75 238 VAL A C 1
ATOM 1857 O O . VAL A 1 238 ? 4.289 10.810 15.196 1.00 77.75 238 VAL A O 1
ATOM 1860 N N . GLN A 1 239 ? 3.301 9.148 16.340 1.00 75.19 239 GLN A N 1
ATOM 1861 C CA . GLN A 1 239 ? 4.236 8.114 15.910 1.00 75.19 239 GLN A CA 1
ATOM 1862 C C . GLN A 1 239 ? 4.142 7.841 14.413 1.00 75.19 239 GLN A C 1
ATOM 1864 O O . GLN A 1 239 ? 5.179 7.735 13.760 1.00 75.19 239 GLN A O 1
ATOM 1869 N N . ALA A 1 240 ? 2.932 7.788 13.854 1.00 77.50 240 ALA A N 1
ATOM 1870 C CA . ALA A 1 240 ? 2.719 7.598 12.425 1.00 77.50 240 ALA A CA 1
ATOM 1871 C C . ALA A 1 240 ? 3.374 8.709 11.606 1.00 77.50 240 ALA A C 1
ATOM 1873 O O . ALA A 1 240 ? 4.119 8.445 10.664 1.00 77.50 240 ALA A O 1
ATOM 1874 N N . VAL A 1 241 ? 3.153 9.951 12.017 1.00 74.81 241 VAL A N 1
ATOM 1875 C CA . VAL A 1 241 ? 3.685 11.122 11.326 1.00 74.81 241 VAL A CA 1
ATOM 1876 C C . VAL A 1 241 ? 5.195 11.203 11.484 1.00 74.81 241 VAL A C 1
ATOM 1878 O O . VAL A 1 241 ? 5.908 11.315 10.492 1.00 74.81 241 VAL A O 1
ATOM 1881 N N . THR A 1 242 ? 5.700 11.055 12.710 1.00 71.81 242 THR A N 1
ATOM 1882 C CA . THR A 1 242 ? 7.143 11.062 12.990 1.00 71.81 242 THR A CA 1
ATOM 1883 C C . THR A 1 242 ? 7.868 9.980 12.196 1.00 71.81 242 THR A C 1
ATOM 1885 O O . THR A 1 242 ? 8.949 10.225 11.658 1.00 71.81 242 THR A O 1
ATOM 1888 N N . ALA A 1 243 ? 7.280 8.784 12.104 1.00 72.12 243 ALA A N 1
ATOM 1889 C CA . ALA A 1 243 ? 7.844 7.684 11.341 1.00 72.12 243 ALA A CA 1
ATOM 1890 C C . ALA A 1 243 ? 7.937 8.026 9.852 1.00 72.12 243 ALA A C 1
ATOM 1892 O O . ALA A 1 243 ? 8.984 7.809 9.244 1.00 72.12 243 ALA A O 1
ATOM 1893 N N . VAL A 1 244 ? 6.881 8.610 9.283 1.00 70.31 244 VAL A N 1
ATOM 1894 C CA . VAL A 1 244 ? 6.875 9.085 7.898 1.00 70.31 244 VAL A CA 1
ATOM 1895 C C . VAL A 1 244 ? 7.964 10.138 7.686 1.00 70.31 244 VAL A C 1
ATOM 1897 O O . VAL A 1 244 ? 8.856 9.906 6.875 1.00 70.31 244 VAL A O 1
ATOM 1900 N N . THR A 1 245 ? 7.967 11.231 8.458 1.00 68.00 245 THR A N 1
ATOM 1901 C CA . THR A 1 245 ? 8.916 12.348 8.304 1.00 68.00 245 THR A CA 1
ATOM 1902 C C . THR A 1 245 ? 10.370 11.903 8.409 1.00 68.00 245 THR A C 1
ATOM 1904 O O . THR A 1 245 ? 11.196 12.255 7.571 1.00 68.00 245 THR A O 1
ATOM 1907 N N . ARG A 1 246 ? 10.702 11.103 9.430 1.00 67.06 246 ARG A N 1
ATOM 1908 C CA . ARG A 1 246 ? 12.084 10.656 9.655 1.00 67.06 246 ARG A CA 1
ATOM 1909 C C . ARG A 1 246 ? 12.566 9.681 8.589 1.00 67.06 246 ARG A C 1
ATOM 1911 O O . ARG A 1 246 ? 13.752 9.673 8.286 1.00 67.06 246 ARG A O 1
ATOM 1918 N N . SER A 1 247 ? 11.675 8.878 8.012 1.00 64.19 247 SER A N 1
ATOM 1919 C CA . SER A 1 247 ? 12.061 7.925 6.962 1.00 64.19 247 SER A CA 1
ATOM 1920 C C . SER A 1 247 ? 12.473 8.624 5.681 1.00 64.19 247 SER A C 1
ATOM 1922 O O . SER A 1 247 ? 13.347 8.129 4.977 1.00 64.19 247 SER A O 1
ATOM 1924 N N . VAL A 1 248 ? 11.912 9.804 5.417 1.00 60.06 248 VAL A N 1
ATOM 1925 C CA . VAL A 1 248 ? 12.356 10.608 4.284 1.00 60.06 248 VAL A CA 1
ATOM 1926 C C . VAL A 1 248 ? 13.791 11.121 4.493 1.00 60.06 248 VAL A C 1
ATOM 1928 O O . VAL A 1 248 ? 14.579 11.104 3.557 1.00 60.06 248 VAL A O 1
ATOM 1931 N N . GLY A 1 249 ? 14.179 11.461 5.729 1.00 52.03 249 GLY A N 1
ATOM 1932 C CA . GLY A 1 249 ? 15.568 11.816 6.064 1.00 52.03 249 GLY A CA 1
ATOM 1933 C C . GLY A 1 249 ? 16.552 10.638 5.992 1.00 52.03 249 GLY A C 1
ATOM 1934 O O . GLY A 1 249 ? 17.682 10.804 5.552 1.00 52.03 249 GLY A O 1
ATOM 1935 N N . VAL A 1 250 ? 16.116 9.423 6.351 1.00 50.31 250 VAL A N 1
ATOM 1936 C CA . VAL A 1 250 ? 16.943 8.197 6.293 1.00 50.31 250 VAL A CA 1
ATOM 1937 C C . VAL A 1 250 ? 17.318 7.804 4.856 1.00 50.31 250 VAL A C 1
ATOM 1939 O O . VAL A 1 250 ? 18.325 7.134 4.653 1.00 50.31 250 VAL A O 1
ATOM 1942 N N . LEU A 1 251 ? 16.550 8.228 3.847 1.00 51.09 251 LEU A N 1
ATOM 1943 C CA . LEU A 1 251 ? 16.884 7.997 2.436 1.00 51.09 251 LEU A CA 1
ATOM 1944 C C . LEU A 1 251 ? 18.074 8.847 1.945 1.00 51.09 251 LEU A C 1
ATOM 1946 O O . LEU A 1 251 ? 18.652 8.499 0.916 1.00 51.09 251 LEU A O 1
ATOM 1950 N N . GLY A 1 252 ? 18.448 9.910 2.671 1.00 41.75 252 GLY A N 1
ATOM 1951 C CA . GLY A 1 252 ? 19.573 10.794 2.341 1.00 41.75 252 GLY A CA 1
ATOM 1952 C C . GLY A 1 252 ? 20.925 10.393 2.949 1.00 41.75 252 GLY A C 1
ATOM 1953 O O . GLY A 1 252 ? 21.960 10.814 2.439 1.00 41.75 252 GLY A O 1
ATOM 1954 N N . ASP A 1 253 ? 20.937 9.556 3.992 1.00 40.03 253 ASP A N 1
ATOM 1955 C CA . ASP A 1 253 ? 22.154 9.141 4.703 1.00 40.03 253 ASP A CA 1
ATOM 1956 C C . ASP A 1 253 ? 22.568 7.694 4.359 1.00 40.03 253 ASP A C 1
ATOM 1958 O O . ASP A 1 253 ? 21.734 6.823 4.102 1.00 40.03 253 ASP A O 1
ATOM 1962 N N . ASP A 1 254 ? 23.874 7.398 4.403 1.00 39.16 254 ASP A N 1
ATOM 1963 C CA . ASP A 1 254 ? 24.407 6.032 4.278 1.00 39.16 254 ASP A CA 1
ATOM 1964 C C . ASP A 1 254 ? 23.960 5.175 5.481 1.00 39.16 254 ASP A C 1
ATOM 1966 O O . ASP A 1 254 ? 24.602 5.125 6.534 1.00 39.16 254 ASP A O 1
ATOM 1970 N N . VAL A 1 255 ? 22.822 4.491 5.338 1.00 43.59 255 VAL A N 1
ATOM 1971 C CA . VAL A 1 255 ? 22.256 3.647 6.397 1.00 43.59 255 VAL A CA 1
ATOM 1972 C C . VAL A 1 255 ? 23.100 2.391 6.615 1.00 43.59 255 VAL A C 1
ATOM 1974 O O . VAL A 1 255 ? 23.182 1.511 5.756 1.00 43.59 255 VAL A O 1
ATOM 1977 N N . VAL A 1 256 ? 23.664 2.263 7.818 1.00 36.50 256 VAL A N 1
ATOM 1978 C CA . VAL A 1 256 ? 24.380 1.067 8.282 1.00 36.50 256 VAL A CA 1
ATOM 1979 C C . VAL A 1 256 ? 23.387 0.106 8.943 1.00 36.50 256 VAL A C 1
ATOM 1981 O O . VAL A 1 256 ? 22.976 0.307 10.084 1.00 36.50 256 VAL A O 1
ATOM 1984 N N . GLY A 1 257 ? 23.012 -0.965 8.241 1.00 41.56 257 GLY A N 1
ATOM 1985 C CA . GLY A 1 257 ? 22.118 -2.007 8.753 1.00 41.56 257 GLY A CA 1
ATOM 1986 C C . GLY A 1 257 ? 22.573 -3.406 8.342 1.00 41.56 257 GLY A C 1
ATOM 1987 O O . GLY A 1 257 ? 23.036 -3.623 7.228 1.00 41.56 257 GLY A O 1
ATOM 1988 N N . GLY A 1 258 ? 22.463 -4.388 9.240 1.00 36.25 258 GLY A N 1
ATOM 1989 C CA . GLY A 1 258 ? 22.724 -5.789 8.893 1.00 36.25 258 GLY A CA 1
ATOM 1990 C C . GLY A 1 258 ? 21.624 -6.357 7.980 1.00 36.25 258 GLY A C 1
ATOM 1991 O O . GLY A 1 258 ? 20.477 -5.928 8.086 1.00 36.25 258 GLY A O 1
ATOM 1992 N N . PRO A 1 259 ? 21.922 -7.334 7.103 1.00 40.50 259 PRO A N 1
ATOM 1993 C CA . PRO A 1 259 ? 20.907 -7.964 6.259 1.00 40.50 259 PRO A CA 1
ATOM 1994 C C . PRO A 1 259 ? 19.805 -8.599 7.123 1.00 40.50 259 PRO A C 1
ATOM 1996 O O . PRO A 1 259 ? 20.070 -9.522 7.894 1.00 40.50 259 PRO A O 1
ATOM 1999 N N . SER A 1 260 ? 18.563 -8.123 6.993 1.00 43.19 260 SER A N 1
ATOM 2000 C CA . SER A 1 260 ? 17.416 -8.756 7.645 1.00 43.19 260 SER A CA 1
ATOM 2001 C C . SER A 1 260 ? 16.960 -9.943 6.805 1.00 43.19 260 SER A C 1
ATOM 2003 O O . SER A 1 260 ? 16.404 -9.761 5.723 1.00 43.19 260 SER A O 1
ATOM 2005 N N . VAL A 1 261 ? 17.166 -11.166 7.289 1.00 41.91 261 VAL A N 1
ATOM 2006 C CA . VAL A 1 261 ? 16.462 -12.322 6.724 1.00 41.91 261 VAL A CA 1
ATOM 2007 C C . VAL A 1 261 ? 14.990 -12.183 7.130 1.00 41.91 261 VAL A C 1
ATOM 2009 O O . VAL A 1 261 ? 14.731 -12.083 8.330 1.00 41.91 261 VAL A O 1
ATOM 2012 N N . PRO A 1 262 ? 14.023 -12.145 6.192 1.00 46.56 262 PRO A N 1
ATOM 2013 C CA . PRO A 1 262 ? 12.616 -12.224 6.558 1.00 46.56 262 PRO A CA 1
ATOM 2014 C C . PRO A 1 262 ? 12.393 -13.468 7.411 1.00 46.56 262 PRO A C 1
ATOM 2016 O O . PRO A 1 262 ? 12.716 -14.576 6.974 1.00 46.56 262 PRO A O 1
ATOM 2019 N N . GLU A 1 263 ? 11.836 -13.304 8.609 1.00 48.59 263 GLU A N 1
ATOM 2020 C CA . GLU A 1 263 ? 11.241 -14.441 9.303 1.00 48.59 263 GLU A CA 1
ATOM 2021 C C . GLU A 1 263 ? 10.210 -15.105 8.374 1.00 48.59 263 GLU A C 1
ATOM 2023 O O . GLU A 1 263 ? 9.603 -14.421 7.537 1.00 48.59 263 GLU A O 1
ATOM 2028 N N . PRO A 1 264 ? 10.030 -16.437 8.453 1.00 45.34 264 PRO A N 1
ATOM 2029 C CA . PRO A 1 264 ? 9.093 -17.139 7.591 1.00 45.34 264 PRO A CA 1
ATOM 2030 C C . PRO A 1 264 ? 7.710 -16.502 7.712 1.00 45.34 264 PRO A C 1
ATOM 2032 O O . PRO A 1 264 ? 7.113 -16.452 8.784 1.00 45.34 264 PRO A O 1
ATOM 2035 N N . LEU A 1 265 ? 7.230 -15.983 6.585 1.00 55.34 265 LEU A N 1
ATOM 2036 C CA . LEU A 1 265 ? 5.986 -15.240 6.508 1.00 55.34 265 LEU A CA 1
ATOM 2037 C C . LEU A 1 265 ? 4.822 -16.174 6.868 1.00 55.34 265 LEU A C 1
ATOM 2039 O O . LEU A 1 265 ? 4.553 -17.153 6.168 1.00 55.34 265 LEU A O 1
ATOM 2043 N N . VAL A 1 266 ? 4.150 -15.888 7.981 1.00 54.53 266 VAL A N 1
ATOM 2044 C CA . VAL A 1 266 ? 3.045 -16.706 8.497 1.00 54.53 266 VAL A CA 1
ATOM 2045 C C . VAL A 1 266 ? 1.739 -16.294 7.815 1.00 54.53 266 VAL A C 1
ATOM 2047 O O . VAL A 1 266 ? 1.505 -15.116 7.547 1.00 54.53 266 VAL A O 1
ATOM 2050 N N . VAL A 1 267 ? 0.882 -17.265 7.498 1.00 53.00 267 VAL A N 1
ATOM 2051 C CA . VAL A 1 267 ? -0.451 -17.005 6.933 1.00 53.00 267 VAL A CA 1
ATOM 2052 C C . VAL A 1 267 ? -1.322 -16.292 7.983 1.00 53.00 267 VAL A C 1
ATOM 2054 O O . VAL A 1 267 ? -1.290 -16.699 9.144 1.00 53.00 267 VAL A O 1
ATOM 2057 N N . PRO A 1 268 ? -2.111 -15.264 7.609 1.00 49.91 268 PRO A N 1
ATOM 2058 C CA . PRO A 1 268 ? -3.040 -14.595 8.518 1.00 49.91 268 PRO A CA 1
ATOM 2059 C C . PRO A 1 268 ? -3.948 -15.575 9.281 1.00 49.91 268 PRO A C 1
ATOM 2061 O O . PRO A 1 268 ? -4.534 -16.457 8.645 1.00 49.91 268 PRO A O 1
ATOM 2064 N N . PRO A 1 269 ? -4.129 -15.438 10.608 1.00 53.34 269 PRO A N 1
ATOM 2065 C CA . PRO A 1 269 ? -5.159 -16.140 11.332 1.00 53.34 269 PRO A CA 1
ATOM 2066 C C . PRO A 1 269 ? -6.508 -15.635 10.835 1.00 53.34 269 PRO A C 1
ATOM 2068 O O . PRO A 1 269 ? -6.712 -14.462 10.520 1.00 53.34 269 PRO A O 1
ATOM 2071 N N . VAL A 1 270 ? -7.462 -16.548 10.794 1.00 53.62 270 VAL A N 1
ATOM 2072 C CA . VAL A 1 270 ? -8.854 -16.198 10.568 1.00 53.62 270 VAL A CA 1
ATOM 2073 C C . VAL A 1 270 ? -9.373 -15.529 11.843 1.00 53.62 270 VAL A C 1
ATOM 2075 O O . VAL A 1 270 ? -9.478 -16.207 12.860 1.00 53.62 270 VAL A O 1
ATOM 2078 N N . ALA A 1 271 ? -9.717 -14.235 11.805 1.00 58.25 271 ALA A N 1
ATOM 2079 C CA . ALA A 1 271 ? -10.510 -13.626 12.876 1.00 58.25 271 ALA A CA 1
ATOM 2080 C C . ALA A 1 271 ? -12.006 -13.772 12.540 1.00 58.25 271 ALA A C 1
ATOM 2082 O O . ALA A 1 271 ? -12.485 -13.128 11.601 1.00 58.25 271 ALA A O 1
ATOM 2083 N N . PRO A 1 272 ? -12.750 -14.638 13.246 1.00 55.50 272 PRO A N 1
ATOM 2084 C CA . PRO A 1 272 ? -14.160 -14.874 12.951 1.00 55.50 272 PRO A CA 1
ATOM 2085 C C . PRO A 1 272 ? -15.066 -13.667 13.257 1.00 55.50 272 PRO A C 1
ATOM 2087 O O . PRO A 1 272 ? -16.117 -13.557 12.636 1.00 55.50 272 PRO A O 1
ATOM 2090 N N . ASP A 1 273 ? -14.639 -12.729 14.114 1.00 69.56 273 ASP A N 1
ATOM 2091 C CA . ASP A 1 273 ? -15.518 -11.694 14.691 1.00 69.56 273 ASP A CA 1
ATOM 2092 C C . ASP A 1 273 ? -15.306 -10.267 14.139 1.00 69.56 273 ASP A C 1
ATOM 2094 O O . ASP A 1 273 ? -15.733 -9.286 14.758 1.00 69.56 273 ASP A O 1
ATOM 2098 N N . LEU A 1 274 ? -14.626 -10.108 12.996 1.00 78.88 274 LEU A N 1
ATOM 2099 C CA . LEU A 1 274 ? -14.448 -8.792 12.367 1.00 78.88 274 LEU A CA 1
ATOM 2100 C C . LEU A 1 274 ? -15.727 -8.381 11.606 1.00 78.88 274 LEU A C 1
ATOM 2102 O O . LEU A 1 274 ? -16.082 -9.053 10.634 1.00 78.88 274 LEU A O 1
ATOM 2106 N N . PRO A 1 275 ? -16.419 -7.286 11.986 1.00 80.31 275 PRO A N 1
ATOM 2107 C CA . PRO A 1 275 ? -17.578 -6.802 11.240 1.00 80.31 275 PRO A CA 1
ATOM 2108 C C . PRO A 1 275 ? -17.200 -6.455 9.801 1.00 80.31 275 PRO A C 1
ATOM 2110 O O . PRO A 1 275 ? -16.161 -5.840 9.564 1.00 80.31 275 PRO A O 1
ATOM 2113 N N . GLY A 1 276 ? -18.033 -6.855 8.839 1.00 84.69 276 GLY A N 1
ATOM 2114 C CA . GLY A 1 276 ? -17.758 -6.579 7.428 1.00 84.69 276 GLY A CA 1
ATOM 2115 C C . GLY A 1 276 ? -16.479 -7.245 6.921 1.00 84.69 276 GLY A C 1
ATOM 2116 O O . GLY A 1 276 ? -15.793 -6.703 6.064 1.00 84.69 276 GLY A O 1
ATOM 2117 N N . ARG A 1 277 ? -16.095 -8.401 7.479 1.00 86.50 277 ARG A N 1
ATOM 2118 C CA . ARG A 1 277 ? -14.873 -9.128 7.097 1.00 86.50 277 ARG A CA 1
ATOM 2119 C C . ARG A 1 277 ? -14.735 -9.320 5.584 1.00 86.50 277 ARG A C 1
ATOM 2121 O O . ARG A 1 277 ? -13.636 -9.181 5.051 1.00 86.50 277 ARG A O 1
ATOM 2128 N N . ASP A 1 278 ? -15.829 -9.658 4.918 1.00 90.75 278 ASP A N 1
ATOM 2129 C CA . ASP A 1 278 ? -15.846 -9.918 3.479 1.00 90.75 278 ASP A CA 1
ATOM 2130 C C . ASP A 1 278 ? -16.144 -8.654 2.659 1.00 90.75 278 ASP A C 1
ATOM 2132 O O . ASP A 1 278 ? -16.148 -8.706 1.428 1.00 90.75 278 ASP A O 1
ATOM 2136 N N . ASP A 1 279 ? -16.348 -7.512 3.324 1.00 92.69 279 ASP A N 1
ATOM 2137 C CA . ASP A 1 279 ? -16.610 -6.251 2.649 1.00 92.69 279 ASP A CA 1
ATOM 2138 C C . ASP A 1 279 ? -15.355 -5.797 1.896 1.00 92.69 279 ASP A C 1
ATOM 2140 O O . ASP A 1 279 ? -14.232 -5.892 2.420 1.00 92.69 279 ASP A O 1
ATOM 2144 N N . PRO A 1 280 ? -15.522 -5.296 0.661 1.00 95.62 280 PRO A N 1
ATOM 2145 C CA . PRO A 1 280 ? -14.413 -4.790 -0.120 1.00 95.62 280 PRO A CA 1
ATOM 2146 C C . PRO A 1 280 ? -13.828 -3.540 0.537 1.00 95.62 280 PRO 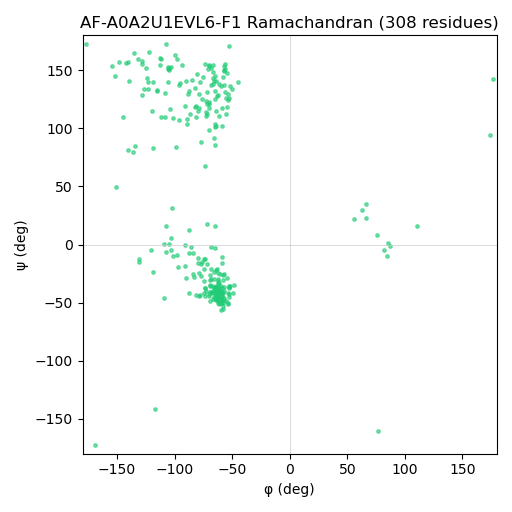A C 1
ATOM 2148 O O . PRO A 1 280 ? -14.561 -2.664 0.999 1.00 95.62 280 PRO A O 1
ATOM 2151 N N . ILE A 1 281 ? -12.504 -3.421 0.513 1.00 96.25 281 ILE A N 1
ATOM 2152 C CA . ILE A 1 281 ? -11.808 -2.206 0.940 1.00 96.25 281 ILE A CA 1
ATOM 2153 C C . ILE A 1 281 ? -11.299 -1.408 -0.265 1.00 96.25 281 ILE A C 1
ATOM 2155 O O . ILE A 1 281 ? -10.980 -1.993 -1.307 1.00 96.25 281 ILE A O 1
ATOM 2159 N N . PRO A 1 282 ? -11.169 -0.075 -0.142 1.00 96.12 282 PRO A N 1
ATOM 2160 C CA . PRO A 1 282 ? -10.479 0.732 -1.139 1.00 96.12 282 PRO A CA 1
ATOM 2161 C C . PRO A 1 282 ? -9.034 0.257 -1.343 1.00 96.12 282 PRO A C 1
ATOM 2163 O O . PRO A 1 282 ? -8.345 -0.090 -0.384 1.00 96.12 282 PRO A O 1
ATOM 2166 N N . HIS A 1 283 ? -8.530 0.316 -2.581 1.00 95.69 283 HIS A N 1
ATOM 2167 C CA . HIS A 1 283 ? -7.125 -0.009 -2.874 1.00 95.69 283 HIS A CA 1
ATOM 2168 C C . HIS A 1 283 ? -6.129 0.855 -2.089 1.00 95.69 283 HIS A C 1
ATOM 2170 O O . HIS A 1 283 ? -5.030 0.392 -1.801 1.00 95.69 283 HIS A O 1
ATOM 2176 N N . GLY A 1 284 ? -6.531 2.070 -1.703 1.00 92.25 284 GLY A N 1
ATOM 2177 C CA . GLY A 1 284 ? -5.751 2.960 -0.846 1.00 92.25 284 GLY A CA 1
ATOM 2178 C C . GLY A 1 284 ? -5.524 2.448 0.585 1.00 92.25 284 GLY A C 1
ATOM 2179 O O . GLY A 1 284 ? -4.850 3.125 1.347 1.00 92.25 284 GLY A O 1
ATOM 2180 N N . LEU A 1 285 ? -6.089 1.292 0.959 1.00 94.88 285 LEU A N 1
ATOM 2181 C CA . LEU A 1 285 ? -5.857 0.612 2.240 1.00 94.88 285 LEU A CA 1
ATOM 2182 C C . LEU A 1 285 ? -5.034 -0.686 2.104 1.00 94.88 285 LEU A C 1
ATOM 2184 O O . LEU A 1 285 ? -4.793 -1.371 3.096 1.00 94.88 285 LEU A O 1
ATOM 2188 N N . VAL A 1 286 ? -4.620 -1.063 0.889 1.00 94.44 286 VAL A N 1
ATOM 2189 C CA . VAL A 1 286 ? -3.933 -2.338 0.619 1.00 94.44 286 VAL A CA 1
ATOM 2190 C C . VAL A 1 286 ? -2.462 -2.268 1.017 1.00 94.44 286 VAL A C 1
ATOM 2192 O O . VAL A 1 286 ? -1.733 -1.389 0.576 1.00 94.44 286 VAL A O 1
ATOM 2195 N N . THR A 1 287 ? -1.958 -3.226 1.785 1.00 91.44 287 THR A N 1
ATOM 2196 C CA . THR A 1 287 ? -0.541 -3.237 2.185 1.00 91.44 287 THR A CA 1
ATOM 2197 C C . THR A 1 287 ? 0.315 -4.180 1.331 1.00 91.44 287 THR A C 1
ATOM 2199 O O . THR A 1 287 ? -0.213 -5.097 0.689 1.00 91.44 287 THR A O 1
ATOM 2202 N N . PRO A 1 288 ? 1.656 -4.043 1.354 1.00 90.19 288 PRO A N 1
ATOM 2203 C CA . PRO A 1 288 ? 2.556 -5.049 0.794 1.00 90.19 288 PRO A CA 1
ATOM 2204 C C . PRO A 1 288 ? 2.303 -6.471 1.322 1.00 90.19 288 PRO A C 1
ATOM 2206 O O . PRO A 1 288 ? 2.375 -7.424 0.540 1.00 90.19 288 PRO A O 1
ATOM 2209 N N . ARG A 1 289 ? 1.931 -6.649 2.603 1.00 87.50 289 ARG A N 1
ATOM 2210 C CA . ARG A 1 289 ? 1.534 -7.974 3.109 1.00 87.50 289 ARG A CA 1
ATOM 2211 C C . ARG A 1 289 ? 0.284 -8.483 2.413 1.00 87.50 289 ARG A C 1
ATOM 2213 O O . ARG A 1 289 ? 0.241 -9.655 2.061 1.00 87.50 289 ARG A O 1
ATOM 2220 N N . MET A 1 290 ? -0.736 -7.649 2.228 1.00 90.81 290 MET A N 1
ATOM 2221 C CA . MET A 1 290 ? -1.973 -8.077 1.571 1.00 90.81 290 MET A CA 1
ATOM 2222 C C . MET A 1 290 ? -1.702 -8.549 0.143 1.00 90.81 290 MET A C 1
ATOM 2224 O O . MET A 1 290 ? -2.214 -9.587 -0.269 1.00 90.81 290 MET A O 1
ATOM 2228 N N . LEU A 1 291 ? -0.830 -7.848 -0.587 1.00 92.38 291 LEU A N 1
ATOM 2229 C CA . LEU A 1 291 ? -0.360 -8.271 -1.909 1.00 92.38 291 LEU A CA 1
ATOM 2230 C C . LEU A 1 291 ? 0.359 -9.626 -1.851 1.00 92.38 291 LEU A C 1
ATOM 2232 O O . LEU A 1 291 ? 0.084 -10.513 -2.661 1.00 92.38 291 LEU A O 1
ATOM 2236 N N . TRP A 1 292 ? 1.242 -9.814 -0.868 1.00 87.81 292 TRP A N 1
ATOM 2237 C CA . TRP A 1 292 ? 1.894 -11.099 -0.631 1.00 87.81 292 TRP A CA 1
ATOM 2238 C C . TRP A 1 292 ? 0.891 -12.217 -0.315 1.00 87.81 292 TRP A C 1
ATOM 2240 O O . TRP A 1 292 ? 0.957 -13.282 -0.922 1.00 87.81 292 TRP A O 1
ATOM 2250 N N . ALA A 1 293 ? -0.051 -11.992 0.597 1.00 84.94 293 ALA A N 1
ATOM 2251 C CA . ALA A 1 293 ? -1.042 -12.987 0.991 1.00 84.94 293 ALA A CA 1
ATOM 2252 C C . ALA A 1 293 ? -1.970 -13.358 -0.177 1.00 84.94 293 ALA A C 1
ATOM 2254 O O . ALA A 1 293 ? -2.326 -14.523 -0.332 1.00 84.94 293 ALA A O 1
ATOM 2255 N N . ALA A 1 294 ? -2.313 -12.384 -1.022 1.00 88.31 294 ALA A N 1
ATOM 2256 C CA . ALA A 1 294 ? -3.191 -12.569 -2.170 1.00 88.31 294 ALA A CA 1
ATOM 2257 C C . ALA A 1 294 ? -2.535 -13.315 -3.342 1.00 88.31 294 ALA A C 1
ATOM 2259 O O . ALA A 1 294 ? -3.207 -14.089 -4.023 1.00 88.31 294 ALA A O 1
ATOM 2260 N N . PHE A 1 295 ? -1.249 -13.065 -3.609 1.00 87.62 295 PHE A N 1
ATOM 2261 C CA . PHE A 1 295 ? -0.583 -13.546 -4.829 1.00 87.62 295 PHE A CA 1
ATOM 2262 C C . PHE A 1 295 ? 0.606 -14.485 -4.572 1.00 87.62 295 PHE A C 1
ATOM 2264 O O . PHE A 1 295 ? 0.991 -15.259 -5.446 1.00 87.62 295 PHE A O 1
ATOM 2271 N N . GLY A 1 296 ? 1.216 -14.401 -3.392 1.00 73.50 296 GLY A N 1
ATOM 2272 C CA . GLY A 1 296 ? 2.538 -14.948 -3.084 1.00 73.50 296 GLY A CA 1
ATOM 2273 C C . GLY A 1 296 ? 2.562 -16.221 -2.241 1.00 73.50 296 GLY A C 1
ATOM 2274 O O . GLY A 1 296 ? 3.661 -16.703 -1.946 1.00 73.50 296 GLY A O 1
ATOM 2275 N N . GLN A 1 297 ? 1.410 -16.776 -1.839 1.00 66.81 297 GLN A N 1
ATOM 2276 C CA . GLN A 1 297 ? 1.355 -18.013 -1.049 1.00 66.81 297 GLN A CA 1
ATOM 2277 C C . GLN A 1 297 ? 2.031 -19.171 -1.812 1.00 66.81 297 GLN A C 1
ATOM 2279 O O . GLN A 1 297 ? 1.476 -19.732 -2.753 1.00 66.81 297 GLN A O 1
ATOM 2284 N N . GLY A 1 298 ? 3.266 -19.506 -1.417 1.00 65.94 298 GLY A N 1
ATOM 2285 C CA . GLY A 1 298 ? 4.066 -20.605 -1.978 1.00 65.94 298 GLY A CA 1
ATOM 2286 C C . GLY A 1 298 ? 4.880 -20.287 -3.240 1.00 65.94 298 GLY A C 1
ATOM 2287 O O . GLY A 1 298 ? 5.566 -21.169 -3.752 1.00 65.94 298 GLY A O 1
ATOM 2288 N N . THR A 1 299 ? 4.844 -19.054 -3.752 1.00 81.00 299 THR A N 1
ATOM 2289 C CA . THR A 1 299 ? 5.481 -18.687 -5.036 1.00 81.00 299 THR A CA 1
ATOM 2290 C C . THR A 1 299 ? 6.544 -17.598 -4.920 1.00 81.00 299 THR A C 1
ATOM 2292 O O . THR A 1 299 ? 7.220 -17.307 -5.909 1.00 81.00 299 THR A O 1
ATOM 2295 N N . LEU A 1 300 ? 6.717 -17.028 -3.724 1.00 84.00 300 LEU A N 1
ATOM 2296 C CA . LEU A 1 300 ? 7.676 -15.967 -3.436 1.00 84.00 300 LEU A CA 1
ATOM 2297 C C . LEU A 1 300 ? 9.126 -16.431 -3.658 1.00 84.00 300 LEU A C 1
ATOM 2299 O O . LEU A 1 300 ? 9.562 -17.443 -3.109 1.00 84.00 300 LEU A O 1
ATOM 2303 N N . ARG A 1 301 ? 9.895 -15.674 -4.446 1.00 87.31 301 ARG A N 1
ATOM 2304 C CA . ARG A 1 301 ? 11.296 -15.977 -4.784 1.00 87.31 301 ARG A CA 1
ATOM 2305 C C . ARG A 1 301 ? 12.184 -14.774 -4.512 1.00 87.31 301 ARG A C 1
ATOM 2307 O O . ARG A 1 301 ? 11.912 -13.697 -5.029 1.00 87.31 301 ARG A O 1
ATOM 2314 N N . LYS A 1 302 ? 13.275 -14.955 -3.767 1.00 86.19 302 LYS A N 1
ATOM 2315 C CA . LYS A 1 302 ? 14.287 -13.903 -3.599 1.00 86.19 302 LYS A CA 1
ATOM 2316 C C . LYS A 1 302 ? 14.957 -13.600 -4.944 1.00 86.19 302 LYS A C 1
ATOM 2318 O O . LYS A 1 302 ? 15.359 -14.519 -5.659 1.00 86.19 302 LYS A O 1
ATOM 2323 N N . VAL A 1 303 ? 15.075 -12.323 -5.291 1.00 84.44 303 VAL A N 1
ATOM 2324 C CA . VAL A 1 303 ? 15.801 -11.864 -6.480 1.00 84.44 303 VAL A CA 1
ATOM 2325 C C . VAL A 1 303 ? 17.266 -11.701 -6.093 1.00 84.44 303 VAL A C 1
ATOM 2327 O O . VAL A 1 303 ? 17.615 -10.845 -5.280 1.00 84.44 303 VAL A O 1
ATOM 2330 N N . ALA A 1 304 ? 18.124 -12.552 -6.651 1.00 79.06 304 ALA A N 1
ATOM 2331 C CA . ALA A 1 304 ? 19.554 -12.498 -6.386 1.00 79.06 304 ALA A CA 1
ATOM 2332 C C . ALA A 1 304 ? 20.212 -11.324 -7.136 1.00 79.06 304 ALA A C 1
ATOM 2334 O O . ALA A 1 304 ? 19.851 -11.071 -8.292 1.00 79.06 304 ALA A O 1
ATOM 2335 N N . PRO A 1 305 ? 21.219 -10.663 -6.535 1.00 73.44 305 PRO A N 1
ATOM 2336 C CA . PRO A 1 305 ? 22.115 -9.788 -7.273 1.00 73.44 305 PRO A CA 1
ATOM 2337 C C . PRO A 1 305 ? 22.749 -10.568 -8.423 1.00 73.44 305 PRO A C 1
ATOM 2339 O O . PRO A 1 305 ? 23.336 -11.632 -8.214 1.00 73.44 305 PRO A O 1
ATOM 2342 N N . VAL A 1 306 ? 22.636 -10.063 -9.651 1.00 62.66 306 VAL A N 1
ATOM 2343 C CA . VAL A 1 306 ? 23.410 -10.626 -10.759 1.00 62.66 306 VAL A CA 1
ATOM 2344 C C . VAL A 1 306 ? 24.853 -10.198 -10.528 1.00 62.66 306 VAL A C 1
ATOM 2346 O O . VAL A 1 306 ? 25.152 -9.007 -10.592 1.00 62.66 306 VAL A O 1
ATOM 2349 N N . ALA A 1 307 ? 25.737 -11.153 -10.231 1.00 50.00 307 ALA A N 1
ATOM 2350 C CA . ALA A 1 307 ? 27.167 -10.887 -10.174 1.00 50.00 307 ALA A CA 1
ATOM 2351 C C . ALA A 1 307 ? 27.585 -10.291 -11.522 1.00 50.00 307 ALA A C 1
ATOM 2353 O O . ALA A 1 307 ? 27.513 -10.966 -12.554 1.00 50.00 307 ALA A O 1
ATOM 2354 N N . GLN A 1 308 ? 27.969 -9.013 -11.527 1.00 40.50 308 GLN A N 1
ATOM 2355 C CA . GLN A 1 308 ? 28.603 -8.423 -12.693 1.00 40.50 308 GLN A CA 1
ATOM 2356 C C . GLN A 1 308 ? 29.895 -9.208 -12.909 1.00 40.50 308 GLN A C 1
ATOM 2358 O O . GLN A 1 308 ? 30.801 -9.165 -12.080 1.00 40.50 308 GLN A O 1
ATOM 2363 N N . ARG A 1 309 ? 29.947 -10.001 -13.984 1.00 33.50 309 ARG A N 1
ATOM 2364 C CA . ARG A 1 309 ? 31.217 -10.527 -14.476 1.00 33.50 309 ARG A CA 1
ATOM 2365 C C . ARG A 1 309 ? 32.015 -9.310 -14.937 1.00 33.50 309 ARG A C 1
ATOM 2367 O O . ARG A 1 309 ? 31.684 -8.738 -15.971 1.00 33.50 309 ARG A O 1
ATOM 2374 N N . THR A 1 310 ? 32.955 -8.884 -14.099 1.00 35.66 310 THR A N 1
ATOM 2375 C CA . THR A 1 310 ? 34.050 -7.975 -14.456 1.00 35.66 310 THR A CA 1
ATOM 2376 C C . THR A 1 310 ? 34.867 -8.550 -15.596 1.00 35.66 310 THR A C 1
ATOM 2378 O O . THR A 1 310 ? 35.110 -9.781 -15.544 1.00 35.66 310 THR A O 1
#

pLDDT: mean 75.39, std 18.38, range [33.5, 96.88]

Foldseek 3Di:
DAFLWKKFKFDQVPQLLLVLCCLLQVFRTAFIFTFADPDPDRPDGGFWGFFADFDACPPVRDGRQGATDTGGPVVRVQRLMWMKTFGDDPVLSVLLVVLCVQADNDPPRRAGEDLLLLLLLSQLSVLLLCCVPDVPLSVQSNVLSLQLLVLPPADSVHGYDHGQLSVCVSSVDWDFSLLSFHQDSHRPDPDDDDDDDVCVVVVVVSVVVVPPPRDPSNVVSSCSNVVSCVVPVVRSSVSSSVSSVVSSVVVVDSDDDDNDDIDPGGAHDGDPPDPRRGPTGRSSNAGSSSVCNVRPVPRMDIDDPDPPPD